Protein AF-A0A7X8DTJ3-F1 (afdb_monomer_lite)

Foldseek 3Di:
DKKWWWFFDADPPVPGAQQFRQAIWIWDDPVLAATDTFQLVTHQGFDAFDADPPPRDTFGKGWPQWEWEADPVRWIKTKTQIDGSRRHHDQVQFQWIWMWTGRQSRDIDTLGIAHQVDRAGWPYWYWYQDPVVQWIWIWTAGPVGWIWIWIANDSSDSVRTDHTDTDDDDDADDHDYPSHRIDTRHMDDDDPVSSLQRCLVGDDWDFDDKDFDPDDDDLDPVSVQVGWIWTATSSRDIDTFTWAKDCVQDDSVDDDDDDIDTDTDDDDADPPNDP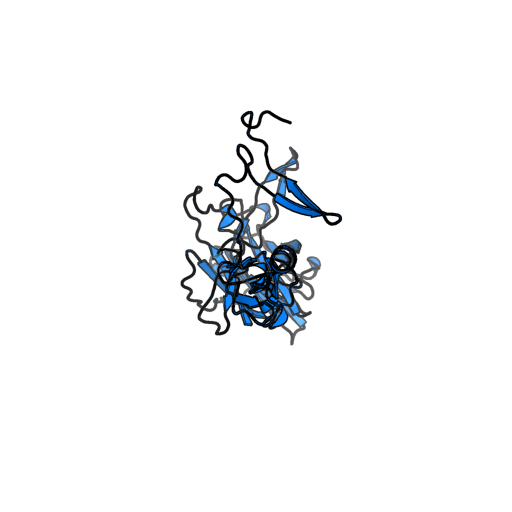QFADWDWDDDPNDIDTDTQRCVPPNPDD

pLDDT: mean 94.34, std 5.56, range [52.09, 98.81]

Structure (mmCIF, N/CA/C/O backbone):
data_AF-A0A7X8DTJ3-F1
#
_entry.id   AF-A0A7X8DTJ3-F1
#
loop_
_atom_site.group_PDB
_atom_site.id
_atom_site.type_symbol
_atom_site.label_atom_id
_atom_site.label_alt_id
_atom_site.label_comp_id
_atom_site.label_asym_id
_atom_site.label_entity_id
_atom_site.label_seq_id
_atom_site.pdbx_PDB_ins_code
_atom_site.Cartn_x
_atom_site.Cartn_y
_atom_site.Cartn_z
_atom_site.occupancy
_atom_site.B_iso_or_equiv
_atom_site.auth_seq_id
_atom_site.auth_comp_id
_atom_site.auth_asym_id
_atom_site.auth_atom_id
_atom_site.pdbx_PDB_model_num
ATOM 1 N N . MET A 1 1 ? 1.390 -15.140 5.204 1.00 95.25 1 MET A N 1
ATOM 2 C CA . MET A 1 1 ? 0.262 -14.288 4.748 1.00 95.25 1 MET A CA 1
ATOM 3 C C . MET A 1 1 ? 0.649 -13.726 3.394 1.00 95.25 1 MET A C 1
ATOM 5 O O . MET A 1 1 ? 1.836 -13.524 3.173 1.00 95.25 1 MET A O 1
ATOM 9 N N . TYR A 1 2 ? -0.302 -13.495 2.497 1.00 98.00 2 TYR A N 1
ATOM 10 C CA . TYR A 1 2 ? -0.032 -12.963 1.164 1.00 98.00 2 TYR A CA 1
ATOM 11 C C . TYR A 1 2 ? -0.464 -11.506 1.065 1.00 98.00 2 TYR A C 1
ATOM 13 O O . TYR A 1 2 ? -1.510 -11.139 1.600 1.00 98.00 2 TYR A O 1
ATOM 21 N N . VAL A 1 3 ? 0.333 -10.697 0.374 1.00 98.50 3 VAL A N 1
ATOM 22 C CA . VAL A 1 3 ? 0.044 -9.289 0.097 1.00 98.50 3 VAL A CA 1
ATOM 23 C C . VAL A 1 3 ? -0.005 -9.094 -1.411 1.00 98.50 3 VAL A C 1
ATOM 25 O O . VAL A 1 3 ? 0.956 -9.417 -2.106 1.00 98.50 3 VAL A O 1
ATOM 28 N N . LEU A 1 4 ? -1.131 -8.585 -1.901 1.00 98.75 4 LEU A N 1
ATOM 29 C CA . LEU A 1 4 ? -1.339 -8.174 -3.283 1.00 98.75 4 LEU A CA 1
ATOM 30 C C . LEU A 1 4 ? -0.985 -6.695 -3.437 1.00 98.75 4 LEU A C 1
ATOM 32 O O . LEU A 1 4 ? -1.527 -5.856 -2.721 1.00 98.75 4 LEU A O 1
ATOM 36 N N . CYS A 1 5 ? -0.119 -6.408 -4.404 1.00 98.50 5 CYS A N 1
ATOM 37 C CA . CYS A 1 5 ? 0.201 -5.079 -4.909 1.00 98.50 5 CYS A CA 1
ATOM 38 C C . CYS A 1 5 ? -0.618 -4.801 -6.178 1.00 98.50 5 CYS A C 1
ATOM 40 O O . CYS A 1 5 ? -0.668 -5.639 -7.086 1.00 98.50 5 CYS A O 1
ATOM 42 N N . TYR A 1 6 ? -1.278 -3.647 -6.237 1.00 98.75 6 TYR A N 1
ATOM 43 C CA . TYR A 1 6 ? -2.101 -3.236 -7.377 1.00 98.75 6 TYR A CA 1
ATOM 44 C C . TYR A 1 6 ? -2.175 -1.712 -7.487 1.00 98.75 6 TYR A C 1
ATOM 46 O O . TYR A 1 6 ? -1.870 -1.005 -6.532 1.00 98.75 6 TYR A O 1
ATOM 54 N N . THR A 1 7 ? -2.579 -1.215 -8.652 1.00 98.50 7 THR A N 1
ATOM 55 C CA . THR A 1 7 ? -3.121 0.146 -8.823 1.00 98.50 7 THR A CA 1
ATOM 56 C C . THR A 1 7 ? -4.627 0.044 -9.032 1.00 98.50 7 THR A C 1
ATOM 58 O O . THR A 1 7 ? -5.171 -1.060 -9.117 1.00 98.50 7 THR A O 1
ATOM 61 N N . ARG A 1 8 ? -5.332 1.168 -9.173 1.00 97.62 8 ARG A N 1
ATOM 62 C CA . ARG A 1 8 ? -6.751 1.155 -9.550 1.00 97.62 8 ARG A CA 1
ATOM 63 C C . ARG A 1 8 ? -6.986 1.754 -10.930 1.00 97.62 8 ARG A C 1
ATOM 65 O O . ARG A 1 8 ? -6.181 2.532 -11.433 1.00 97.62 8 ARG A O 1
ATOM 72 N N . GLN A 1 9 ? -8.104 1.372 -11.538 1.00 96.69 9 GLN A N 1
ATOM 73 C CA . GLN A 1 9 ? -8.672 2.100 -12.661 1.00 96.69 9 GLN A CA 1
ATOM 74 C C . GLN A 1 9 ? -9.207 3.442 -12.144 1.00 96.69 9 GLN A C 1
ATOM 76 O O . GLN A 1 9 ? -9.968 3.442 -11.169 1.00 96.69 9 GLN A O 1
ATOM 81 N N . PRO A 1 10 ? -8.810 4.568 -12.755 1.00 95.12 10 PRO A N 1
ATOM 82 C CA . PRO A 1 10 ? -9.352 5.870 -12.407 1.00 95.12 10 PRO A CA 1
ATOM 83 C C . PRO A 1 10 ? -10.847 5.927 -12.728 1.00 95.12 10 PRO A C 1
ATOM 85 O O . PRO A 1 10 ? -11.328 5.316 -13.685 1.00 95.12 10 PRO A O 1
ATOM 88 N N . LEU A 1 11 ? -11.577 6.660 -11.898 1.00 92.81 11 LEU A N 1
ATOM 89 C CA . LEU A 1 11 ? -12.985 6.983 -12.086 1.00 92.81 11 LEU A CA 1
ATOM 90 C C . LEU A 1 11 ? -13.119 8.481 -12.381 1.00 92.81 11 LEU A C 1
ATOM 92 O O . LEU A 1 11 ? -12.133 9.175 -12.629 1.00 92.81 11 LEU A O 1
ATOM 96 N N . ASP A 1 12 ? -14.355 8.976 -12.364 1.00 90.00 12 ASP A N 1
ATOM 97 C CA . ASP A 1 12 ? -14.622 10.411 -12.391 1.00 90.00 12 ASP A CA 1
ATOM 98 C C . ASP A 1 12 ? -13.812 11.144 -11.306 1.00 90.00 12 ASP A C 1
ATOM 100 O O . ASP A 1 12 ? -13.604 10.612 -10.207 1.00 90.00 12 ASP A O 1
ATOM 104 N N . GLU A 1 13 ? -13.366 12.364 -11.614 1.00 83.12 13 GLU A N 1
ATOM 105 C CA . GLU A 1 13 ? -12.519 13.182 -10.737 1.00 83.12 13 GLU A CA 1
ATOM 106 C C . GLU A 1 13 ? -13.147 13.439 -9.359 1.00 83.12 13 GLU A C 1
ATOM 108 O O . GLU A 1 13 ? -12.433 13.607 -8.373 1.00 83.12 13 GLU A O 1
ATOM 113 N N . GLN A 1 14 ? -14.481 13.408 -9.263 1.00 85.19 14 GLN A N 1
ATOM 114 C CA . GLN A 1 14 ? -15.210 13.593 -8.006 1.00 85.19 14 GLN A CA 1
ATOM 115 C C . GLN A 1 14 ? -15.297 12.314 -7.161 1.00 85.19 14 GLN A C 1
ATOM 117 O O . GLN A 1 14 ? -15.747 12.365 -6.016 1.00 85.19 14 GLN A O 1
ATOM 122 N N . ILE A 1 15 ? -14.907 11.163 -7.718 1.00 86.38 15 ILE A N 1
ATOM 123 C CA . ILE A 1 15 ? -15.012 9.849 -7.075 1.00 86.38 15 ILE A CA 1
ATOM 124 C C . ILE A 1 15 ? -13.624 9.315 -6.722 1.00 86.38 15 ILE A C 1
ATOM 126 O O . ILE A 1 15 ? -13.348 9.041 -5.554 1.00 86.38 15 ILE A O 1
ATOM 130 N N . TYR A 1 16 ? -12.771 9.104 -7.728 1.00 88.56 16 TYR A N 1
ATOM 131 C CA . TYR A 1 16 ? -11.441 8.526 -7.539 1.00 88.56 16 TYR A CA 1
ATOM 132 C C . TYR A 1 16 ? -10.545 8.842 -8.741 1.00 88.56 16 TYR A C 1
ATOM 134 O O . TYR A 1 16 ? -10.446 8.052 -9.681 1.00 88.56 16 TYR A O 1
ATOM 142 N N . ASP A 1 17 ? -9.941 10.028 -8.720 1.00 93.69 17 ASP A N 1
ATOM 143 C CA . ASP A 1 17 ? -9.168 10.569 -9.837 1.00 93.69 17 ASP A CA 1
ATOM 144 C C . ASP A 1 17 ? -7.884 9.771 -10.153 1.00 93.69 17 ASP A C 1
ATOM 146 O O . ASP A 1 17 ? -7.483 8.837 -9.451 1.00 93.69 17 ASP A O 1
ATOM 150 N N . TYR A 1 18 ? -7.205 10.172 -11.229 1.00 94.69 18 TYR A N 1
ATOM 151 C CA . TYR A 1 18 ? -5.945 9.575 -11.672 1.00 94.69 18 TYR A CA 1
ATOM 152 C C . TYR A 1 18 ? -4.843 9.615 -10.610 1.00 94.69 18 TYR A C 1
ATOM 154 O O . TYR A 1 18 ? -4.122 8.633 -10.447 1.00 94.69 18 TYR A O 1
ATOM 162 N N . LYS A 1 19 ? -4.728 10.709 -9.852 1.00 93.44 19 LYS A N 1
ATOM 163 C CA . LYS A 1 19 ? -3.668 10.882 -8.847 1.00 93.44 19 LYS A CA 1
ATOM 164 C C . LYS A 1 19 ? -3.823 9.889 -7.700 1.00 93.44 19 LYS A C 1
ATOM 166 O O . LYS A 1 19 ? -2.827 9.409 -7.161 1.00 93.44 19 LYS A O 1
ATOM 171 N N . LEU A 1 20 ? -5.064 9.556 -7.350 1.00 94.88 20 LEU A N 1
ATOM 172 C CA . LEU A 1 20 ? -5.381 8.531 -6.363 1.00 94.88 20 LEU A CA 1
ATOM 173 C C . LEU A 1 20 ? -5.278 7.116 -6.946 1.00 94.88 20 LEU A C 1
ATOM 175 O O . LEU A 1 20 ? -4.754 6.215 -6.289 1.00 94.88 20 LEU A O 1
ATOM 179 N N . ALA A 1 21 ? -5.751 6.905 -8.174 1.00 97.25 21 ALA A N 1
ATOM 180 C CA . ALA A 1 21 ? -5.759 5.601 -8.834 1.00 97.25 21 ALA A CA 1
ATOM 181 C C . ALA A 1 21 ? -4.357 5.094 -9.202 1.00 97.25 21 ALA A C 1
ATOM 183 O O . ALA A 1 21 ? -4.048 3.918 -8.989 1.00 97.25 21 ALA A O 1
ATOM 184 N N . TYR A 1 22 ? -3.495 5.986 -9.688 1.00 98.25 22 TYR A N 1
ATOM 185 C CA . TYR A 1 22 ? -2.099 5.727 -10.049 1.00 98.25 22 TYR A CA 1
ATOM 186 C C . TYR A 1 22 ? -1.170 5.954 -8.856 1.00 98.25 22 TYR A C 1
ATOM 188 O O . TYR A 1 22 ? -0.235 6.758 -8.862 1.00 98.25 22 TYR A O 1
ATOM 196 N N . SER A 1 23 ? -1.480 5.198 -7.812 1.00 98.44 23 SER A N 1
ATOM 197 C CA . SER A 1 23 ? -0.709 5.000 -6.595 1.00 98.44 23 SER A CA 1
ATOM 198 C C . SER A 1 23 ? -0.698 3.503 -6.288 1.00 98.44 23 SER A C 1
ATOM 200 O O . SER A 1 23 ? -1.474 2.744 -6.871 1.00 98.44 23 SER A O 1
ATOM 202 N N . MET A 1 24 ? 0.195 3.040 -5.418 1.00 98.75 24 MET A N 1
ATOM 203 C CA . MET A 1 24 ? 0.193 1.631 -5.034 1.00 98.75 24 MET A CA 1
ATOM 204 C C . MET A 1 24 ? -0.830 1.404 -3.925 1.00 98.75 24 MET A C 1
ATOM 206 O O . MET A 1 24 ? -0.792 2.054 -2.877 1.00 98.75 24 MET A O 1
ATOM 210 N N . HIS A 1 25 ? -1.692 0.419 -4.134 1.00 98.81 25 HIS A N 1
ATOM 211 C CA . HIS A 1 25 ? -2.655 -0.113 -3.182 1.00 98.81 25 HIS A CA 1
ATOM 212 C C . HIS A 1 25 ? -2.195 -1.484 -2.696 1.00 98.81 25 HIS A C 1
ATOM 214 O O . HIS A 1 25 ? -1.477 -2.208 -3.391 1.00 98.81 25 HIS A O 1
ATOM 220 N N . LEU A 1 26 ? -2.645 -1.855 -1.497 1.00 98.69 26 LEU A N 1
ATOM 221 C CA . LEU A 1 26 ? -2.384 -3.168 -0.919 1.00 98.69 26 LEU A CA 1
ATOM 222 C C . LEU A 1 26 ? -3.679 -3.883 -0.554 1.00 98.69 26 LEU A C 1
ATOM 224 O O . LEU A 1 26 ? -4.684 -3.274 -0.184 1.00 98.69 26 LEU A O 1
ATOM 228 N N . ALA A 1 27 ? -3.649 -5.201 -0.668 1.00 98.62 27 ALA A N 1
ATOM 229 C CA . ALA A 1 27 ? -4.675 -6.100 -0.164 1.00 98.62 27 ALA A CA 1
ATOM 230 C C . ALA A 1 27 ? -3.993 -7.306 0.473 1.00 98.62 27 ALA A C 1
ATOM 232 O O . ALA A 1 27 ? -2.869 -7.648 0.104 1.00 98.62 27 ALA A O 1
ATOM 233 N N . TYR A 1 28 ? -4.650 -7.953 1.426 1.00 97.88 28 TYR A N 1
ATOM 234 C CA . TYR A 1 28 ? -4.096 -9.126 2.093 1.00 97.88 28 TYR A CA 1
ATOM 235 C C . TYR A 1 28 ? -4.955 -10.362 1.844 1.00 97.88 28 TYR A C 1
ATOM 237 O O . TYR A 1 28 ? -6.147 -10.264 1.565 1.00 97.88 28 TYR A O 1
ATOM 245 N N . SER A 1 29 ? -4.331 -11.532 1.934 1.00 97.44 29 SER A N 1
ATOM 246 C CA . SER A 1 29 ? -5.001 -12.821 1.818 1.00 97.44 29 SER A CA 1
ATOM 247 C C . SER A 1 29 ? -4.322 -13.875 2.689 1.00 97.44 29 SER A C 1
ATOM 249 O O . SER A 1 29 ? -3.094 -13.911 2.824 1.00 97.44 29 SER A O 1
ATOM 251 N N . ASN A 1 30 ? -5.125 -14.769 3.264 1.00 96.19 30 ASN A N 1
ATOM 252 C CA . ASN A 1 30 ? -4.628 -15.939 3.989 1.00 96.19 30 ASN A CA 1
ATOM 253 C C . ASN A 1 30 ? -4.464 -17.174 3.089 1.00 96.19 30 ASN A C 1
ATOM 255 O O . ASN A 1 30 ? -3.762 -18.104 3.475 1.00 96.19 30 ASN A O 1
ATOM 259 N N . ASP A 1 31 ? -5.073 -17.181 1.901 1.00 94.31 31 ASP A N 1
ATOM 260 C CA . ASP A 1 31 ? -5.140 -18.343 1.004 1.00 94.31 31 ASP A CA 1
ATOM 261 C C . ASP A 1 31 ? -4.656 -18.058 -0.429 1.00 94.31 31 ASP A C 1
ATOM 263 O O . ASP A 1 31 ? -4.677 -18.961 -1.265 1.00 94.31 31 ASP A O 1
ATOM 267 N N . LYS A 1 32 ? -4.203 -16.825 -0.703 1.00 93.44 32 LYS A N 1
ATOM 268 C CA . LYS A 1 32 ? -3.736 -16.327 -2.009 1.00 93.44 32 LYS A CA 1
ATOM 269 C C . LYS A 1 32 ? -4.835 -16.201 -3.077 1.00 93.44 32 LYS A C 1
ATOM 271 O O . LYS A 1 32 ? -4.523 -15.861 -4.213 1.00 93.44 32 LYS A O 1
ATOM 276 N N . ASN A 1 33 ? -6.096 -16.447 -2.729 1.00 91.00 33 ASN A N 1
ATOM 277 C CA . ASN A 1 33 ? -7.222 -16.405 -3.663 1.00 91.00 33 ASN A CA 1
ATOM 278 C C . ASN A 1 33 ? -8.226 -15.315 -3.279 1.00 91.00 33 ASN A C 1
ATOM 280 O O . ASN A 1 33 ? -8.661 -14.551 -4.133 1.00 91.00 33 ASN A O 1
ATOM 284 N N . ASN A 1 34 ? -8.562 -15.216 -1.993 1.00 96.00 34 ASN A N 1
ATOM 285 C CA . ASN A 1 34 ? -9.511 -14.240 -1.475 1.00 96.00 34 ASN A CA 1
ATOM 286 C C . ASN A 1 34 ? -8.742 -13.057 -0.888 1.00 96.00 34 ASN A C 1
ATOM 288 O O . ASN A 1 34 ? -8.076 -13.202 0.142 1.00 96.00 34 ASN A O 1
ATOM 292 N N . PHE A 1 35 ? -8.801 -11.912 -1.569 1.00 97.94 35 PHE A N 1
ATOM 293 C CA . PHE A 1 35 ? -8.099 -10.695 -1.170 1.00 97.94 35 PHE A CA 1
ATOM 294 C C . PHE A 1 35 ? -9.050 -9.674 -0.555 1.00 97.94 35 PHE A C 1
ATOM 296 O O . PHE A 1 35 ? -10.071 -9.325 -1.142 1.00 97.94 35 PHE A O 1
ATOM 303 N N . GLU A 1 36 ? -8.663 -9.146 0.602 1.00 97.56 36 GLU A N 1
ATOM 304 C CA . GLU A 1 36 ? -9.350 -8.042 1.265 1.00 97.56 36 GLU A CA 1
ATOM 305 C C . GLU A 1 36 ? -8.532 -6.751 1.107 1.00 97.56 36 GLU A C 1
ATOM 307 O O . GLU A 1 36 ? -7.336 -6.743 1.436 1.00 97.56 36 GLU A O 1
ATOM 312 N N . PRO A 1 37 ? -9.132 -5.655 0.603 1.00 98.12 37 PRO A N 1
ATOM 313 C CA . PRO A 1 37 ? -8.410 -4.413 0.378 1.00 98.12 37 PRO A CA 1
ATOM 314 C C . PRO A 1 37 ? -8.031 -3.763 1.709 1.00 98.12 37 PRO A C 1
ATOM 316 O O . PRO A 1 37 ? -8.841 -3.652 2.631 1.00 98.12 37 PRO A O 1
ATOM 319 N N . LEU A 1 38 ? -6.793 -3.289 1.791 1.00 98.06 38 LEU A N 1
ATOM 320 C CA . LEU A 1 38 ? -6.319 -2.472 2.898 1.00 98.06 38 LEU A CA 1
ATOM 321 C C . LEU A 1 38 ? -6.579 -0.989 2.602 1.00 98.06 38 LEU A C 1
ATOM 323 O O . LEU A 1 38 ? -6.838 -0.589 1.467 1.00 98.06 38 LEU A O 1
ATOM 327 N N . ASN A 1 39 ? -6.525 -0.173 3.651 1.00 97.12 39 ASN A N 1
ATOM 328 C CA . ASN A 1 39 ? -6.646 1.281 3.611 1.00 97.12 39 ASN A CA 1
ATOM 329 C C . ASN A 1 39 ? -7.904 1.771 2.877 1.00 97.12 39 ASN A C 1
ATOM 331 O O . ASN A 1 39 ? -7.839 2.682 2.061 1.00 97.12 39 ASN A O 1
ATOM 335 N N . HIS A 1 40 ? -9.053 1.129 3.115 1.00 95.69 40 HIS A N 1
ATOM 336 C CA . HIS A 1 40 ? -10.315 1.473 2.445 1.00 95.69 40 HIS A CA 1
ATOM 337 C C . HIS A 1 40 ? -10.225 1.456 0.907 1.00 95.69 40 HIS A C 1
ATOM 339 O O . HIS A 1 40 ? -10.835 2.295 0.247 1.00 95.69 40 HIS A O 1
ATOM 345 N N . ASN A 1 41 ? -9.439 0.534 0.334 1.00 97.12 41 ASN A N 1
ATOM 346 C CA . ASN A 1 41 ? -9.171 0.482 -1.109 1.00 97.12 41 ASN A CA 1
ATOM 347 C C . ASN A 1 41 ? -8.574 1.803 -1.652 1.00 97.12 41 ASN A C 1
ATOM 349 O O . ASN A 1 41 ? -8.838 2.215 -2.786 1.00 97.12 41 ASN A O 1
ATOM 353 N N . SER A 1 42 ? -7.788 2.489 -0.813 1.00 96.19 42 SER A N 1
ATOM 354 C CA . SER A 1 42 ? -7.079 3.726 -1.142 1.00 96.19 42 SER A CA 1
ATOM 355 C C . SER A 1 42 ? -5.565 3.537 -1.149 1.00 96.19 42 SER A C 1
ATOM 357 O O . SER A 1 42 ? -5.034 2.672 -0.448 1.00 96.19 42 SER A O 1
ATOM 359 N N . GLY A 1 43 ? -4.874 4.353 -1.949 1.00 97.19 43 GLY A N 1
ATOM 360 C CA . GLY A 1 43 ? -3.425 4.285 -2.122 1.00 97.19 43 GLY A CA 1
ATOM 361 C C . GLY A 1 43 ? -2.671 4.368 -0.798 1.00 97.19 43 GLY A C 1
ATOM 362 O O . GLY A 1 43 ? -3.057 5.117 0.101 1.00 97.19 43 GLY A O 1
ATOM 363 N N . VAL A 1 44 ? -1.602 3.587 -0.671 1.00 97.94 44 VAL A N 1
ATOM 364 C CA . VAL A 1 44 ? -0.702 3.581 0.496 1.00 97.94 44 VAL A CA 1
ATOM 365 C C . VAL A 1 44 ? 0.694 4.111 0.171 1.00 97.94 44 VAL A C 1
ATOM 367 O O . VAL A 1 44 ? 1.452 4.423 1.086 1.00 97.94 44 VAL A O 1
ATOM 370 N N . LEU A 1 45 ? 1.040 4.221 -1.113 1.00 98.56 45 LEU A N 1
ATOM 371 C CA . LEU A 1 45 ? 2.325 4.732 -1.578 1.00 98.56 45 LEU A CA 1
ATOM 372 C C . LEU A 1 45 ? 2.130 5.532 -2.868 1.00 98.56 45 LEU A C 1
ATOM 374 O O . LEU A 1 45 ? 1.526 5.051 -3.826 1.00 98.56 45 LEU A O 1
ATOM 378 N N . PHE A 1 46 ? 2.685 6.741 -2.879 1.00 98.38 46 PHE A N 1
ATOM 379 C CA . PHE A 1 46 ? 2.573 7.723 -3.953 1.00 98.38 46 PHE A CA 1
ATOM 380 C C . PHE A 1 46 ? 3.971 8.191 -4.359 1.00 98.38 46 PHE A C 1
ATOM 382 O O . PHE A 1 46 ? 4.859 8.273 -3.508 1.00 98.38 46 PHE A O 1
ATOM 389 N N . ALA A 1 47 ? 4.153 8.529 -5.636 1.00 98.19 47 ALA A N 1
ATOM 390 C CA . ALA A 1 47 ? 5.361 9.209 -6.090 1.00 98.19 47 ALA A CA 1
ATOM 391 C C . ALA A 1 47 ? 5.396 10.642 -5.535 1.00 98.19 47 ALA A C 1
ATOM 393 O O . ALA A 1 47 ? 4.368 11.324 -5.474 1.00 98.19 47 ALA A O 1
ATOM 394 N N . LYS A 1 48 ? 6.576 11.117 -5.136 1.00 97.62 48 LYS A N 1
ATOM 395 C CA . LYS A 1 48 ? 6.773 12.507 -4.725 1.00 97.62 48 LYS A CA 1
ATOM 396 C C . LYS A 1 48 ? 6.542 13.451 -5.904 1.00 97.62 48 LYS A C 1
ATOM 398 O O . LYS A 1 48 ? 6.927 13.177 -7.041 1.00 97.62 48 LYS A O 1
ATOM 403 N N . ALA A 1 49 ? 5.951 14.606 -5.606 1.00 96.38 49 ALA A N 1
ATOM 404 C CA . ALA A 1 49 ? 5.928 15.722 -6.539 1.00 96.38 49 ALA A CA 1
ATOM 405 C C . ALA A 1 49 ? 7.356 16.227 -6.799 1.00 96.38 49 ALA A C 1
ATOM 407 O O . ALA A 1 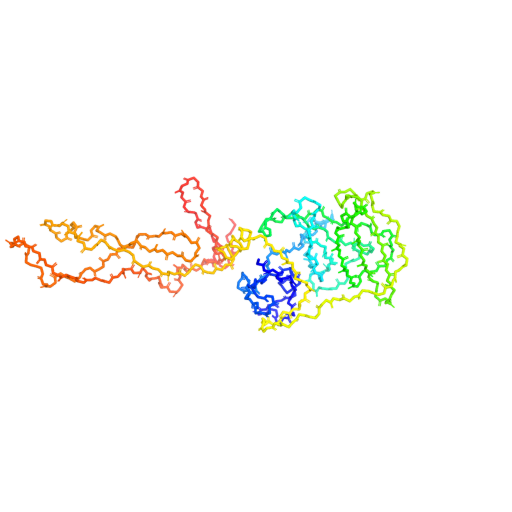49 ? 8.217 16.172 -5.918 1.00 96.38 49 ALA A O 1
ATOM 408 N N . VAL A 1 50 ? 7.584 16.750 -7.998 1.00 95.19 50 VAL A N 1
ATOM 409 C CA . VAL A 1 50 ? 8.864 17.342 -8.395 1.00 95.19 50 VAL A CA 1
ATOM 410 C C . VAL A 1 50 ? 8.733 18.858 -8.362 1.00 95.19 50 VAL A C 1
ATOM 412 O O . VAL A 1 50 ? 7.755 19.412 -8.857 1.00 95.19 50 VAL A O 1
ATOM 415 N N . GLU A 1 51 ? 9.711 19.535 -7.774 1.00 94.38 51 GLU A N 1
ATOM 416 C CA . GLU A 1 51 ? 9.761 20.995 -7.763 1.00 94.38 51 GLU A CA 1
ATOM 417 C C . GLU A 1 51 ? 10.182 21.532 -9.136 1.00 94.38 51 GLU A C 1
ATOM 419 O O . GLU A 1 51 ? 11.204 21.132 -9.702 1.00 94.38 51 GLU A O 1
ATOM 424 N N . ASN A 1 52 ? 9.398 22.464 -9.666 1.00 89.62 52 ASN A N 1
ATOM 425 C CA . ASN A 1 52 ? 9.770 23.265 -10.813 1.00 89.62 52 ASN A CA 1
ATOM 426 C C . ASN A 1 52 ? 10.877 24.240 -10.395 1.00 89.62 52 ASN A C 1
ATOM 428 O O . ASN A 1 52 ? 10.677 25.114 -9.555 1.00 89.62 52 ASN A O 1
ATOM 432 N N . LYS A 1 53 ? 12.059 24.108 -11.003 1.00 88.56 53 LYS A N 1
ATOM 433 C CA . LYS A 1 53 ? 13.236 24.918 -10.654 1.00 88.56 53 LYS A CA 1
ATOM 434 C C . LYS A 1 53 ? 13.081 26.402 -10.992 1.00 88.56 53 LYS A C 1
ATOM 436 O O . LYS A 1 53 ? 13.840 27.208 -10.461 1.00 88.56 53 LYS A O 1
ATOM 441 N N . GLU A 1 54 ? 12.165 26.758 -11.892 1.00 90.00 54 GLU A N 1
ATOM 442 C CA . GLU A 1 54 ? 11.985 28.144 -12.333 1.00 90.00 54 GLU A CA 1
ATOM 443 C C . GLU A 1 54 ? 11.167 28.977 -11.341 1.00 90.00 54 GLU A C 1
ATOM 445 O O . GLU A 1 54 ? 11.499 30.139 -11.103 1.00 90.00 54 GLU A O 1
ATOM 450 N N . ASP A 1 55 ? 10.121 28.394 -10.749 1.00 92.25 55 ASP A N 1
ATOM 451 C CA . ASP A 1 55 ? 9.153 29.113 -9.910 1.00 92.25 55 ASP A CA 1
ATOM 452 C C . ASP A 1 55 ? 8.900 28.475 -8.530 1.00 92.25 55 ASP A C 1
ATOM 454 O O . ASP A 1 55 ? 8.167 29.044 -7.720 1.00 92.25 55 ASP A O 1
ATOM 458 N N . GLY A 1 56 ? 9.515 27.325 -8.236 1.00 90.88 56 GLY A N 1
ATOM 459 C CA . GLY A 1 56 ? 9.359 26.592 -6.977 1.00 90.88 56 GLY A CA 1
ATOM 460 C C . GLY A 1 56 ? 8.011 25.881 -6.822 1.00 90.88 56 GLY A C 1
ATOM 461 O O . GLY A 1 56 ? 7.703 25.364 -5.747 1.00 90.88 56 GLY A O 1
ATOM 462 N N . THR A 1 57 ? 7.169 25.862 -7.859 1.00 92.75 57 THR A N 1
ATOM 463 C CA . THR A 1 57 ? 5.882 25.157 -7.807 1.00 92.75 57 THR A CA 1
ATOM 464 C C . THR A 1 57 ? 6.085 23.644 -7.822 1.00 92.75 57 THR A C 1
ATOM 466 O O . THR A 1 57 ? 7.036 23.129 -8.403 1.00 92.75 57 THR A O 1
ATOM 469 N N . LEU A 1 58 ? 5.189 22.897 -7.176 1.00 94.25 58 LEU A N 1
ATOM 470 C CA . LEU A 1 58 ? 5.257 21.436 -7.158 1.00 94.25 58 LEU A CA 1
ATOM 471 C C . LEU A 1 58 ? 4.422 20.848 -8.298 1.00 94.25 58 LEU A C 1
ATOM 473 O O . LEU A 1 58 ? 3.203 21.018 -8.342 1.00 94.25 58 LEU A O 1
ATOM 477 N N . LYS A 1 59 ? 5.075 20.099 -9.186 1.00 93.88 59 LYS A N 1
ATOM 478 C CA . LYS A 1 59 ? 4.431 19.295 -10.225 1.00 93.88 59 LYS A CA 1
ATOM 479 C C . LYS A 1 59 ? 4.127 17.910 -9.668 1.00 93.88 59 LYS A C 1
ATOM 481 O O . LYS A 1 59 ? 5.038 17.140 -9.358 1.00 93.88 59 LYS A O 1
ATOM 486 N N . ALA A 1 60 ? 2.843 17.599 -9.525 1.00 95.31 60 ALA A N 1
ATOM 487 C CA . ALA A 1 60 ? 2.411 16.281 -9.077 1.00 95.31 60 ALA A CA 1
ATOM 488 C C . ALA A 1 60 ? 2.859 15.196 -10.068 1.00 95.31 60 ALA A C 1
ATOM 490 O O . ALA A 1 60 ? 2.795 15.385 -11.283 1.00 95.31 60 ALA A O 1
ATOM 491 N N . LYS A 1 61 ? 3.292 14.060 -9.525 1.00 97.75 61 LYS A N 1
ATOM 492 C CA . LYS A 1 61 ? 3.636 12.848 -10.267 1.00 97.75 61 LYS A CA 1
ATOM 493 C C . LYS A 1 61 ? 2.783 11.696 -9.754 1.00 97.75 61 LYS A C 1
ATOM 495 O O . LYS A 1 61 ? 2.303 11.732 -8.621 1.00 97.75 61 LYS A O 1
ATOM 500 N N . SER A 1 62 ? 2.642 10.676 -10.583 1.00 98.12 62 SER A N 1
ATOM 501 C CA . SER A 1 62 ? 1.941 9.438 -10.254 1.00 98.12 62 SER A CA 1
ATOM 502 C C . SER A 1 62 ? 2.831 8.234 -10.551 1.00 98.12 62 SER A C 1
ATOM 504 O O . SER A 1 62 ? 3.959 8.380 -11.033 1.00 98.12 62 SER A O 1
ATOM 506 N N . LEU A 1 63 ? 2.355 7.038 -10.207 1.00 98.25 63 LEU A N 1
ATOM 507 C CA . LEU A 1 63 ? 3.056 5.795 -10.499 1.00 98.25 63 LEU A CA 1
ATOM 508 C C . LEU A 1 63 ? 2.130 4.750 -11.122 1.00 98.25 63 LEU A C 1
ATOM 510 O O . LEU A 1 63 ? 0.956 4.632 -10.775 1.00 98.25 63 LEU A O 1
ATOM 514 N N . ARG A 1 64 ? 2.679 3.961 -12.042 1.00 98.12 64 ARG A N 1
ATOM 515 C CA . ARG A 1 64 ? 2.008 2.831 -12.685 1.00 98.12 64 ARG A CA 1
ATOM 516 C C . ARG A 1 64 ? 2.849 1.570 -12.562 1.00 98.12 64 ARG A C 1
ATOM 518 O O . ARG A 1 64 ? 4.059 1.618 -12.358 1.00 98.12 64 ARG A O 1
ATOM 525 N N . ASN A 1 65 ? 2.169 0.436 -12.681 1.00 98.31 65 ASN A N 1
ATOM 526 C CA . ASN A 1 65 ? 2.745 -0.906 -12.639 1.00 98.31 65 ASN A CA 1
ATOM 527 C C . ASN A 1 65 ? 3.713 -1.140 -11.453 1.00 98.31 65 ASN A C 1
ATOM 529 O O . ASN A 1 65 ? 4.803 -1.671 -11.670 1.00 98.31 65 ASN A O 1
ATOM 533 N N . PRO A 1 66 ? 3.345 -0.772 -10.204 1.00 98.69 66 PRO A N 1
ATOM 534 C CA . PRO A 1 66 ? 4.196 -1.013 -9.047 1.00 98.69 66 PRO A CA 1
ATOM 535 C C . PRO A 1 66 ? 4.405 -2.515 -8.867 1.00 98.69 66 PRO A C 1
ATOM 537 O O . PRO A 1 66 ? 3.442 -3.265 -8.719 1.00 98.69 66 PRO A O 1
ATOM 540 N N . TYR A 1 67 ? 5.657 -2.951 -8.871 1.00 98.81 67 TYR A N 1
ATOM 541 C CA . TYR A 1 67 ? 6.054 -4.334 -8.683 1.00 98.81 67 TYR A CA 1
ATOM 542 C C . TYR A 1 67 ? 6.778 -4.483 -7.350 1.00 98.81 67 TYR A C 1
ATOM 544 O O . TYR A 1 67 ? 7.861 -3.931 -7.149 1.00 98.81 67 TYR A O 1
ATOM 552 N N . LEU A 1 68 ? 6.158 -5.228 -6.439 1.00 98.62 68 LEU A N 1
ATOM 553 C CA . LEU A 1 68 ? 6.632 -5.428 -5.074 1.00 98.62 68 LEU A CA 1
ATOM 554 C C . LEU A 1 68 ? 7.528 -6.674 -4.983 1.00 98.62 68 LEU A C 1
ATOM 556 O O . LEU A 1 68 ? 7.146 -7.743 -5.450 1.00 98.62 68 LEU A O 1
ATOM 560 N N . PHE A 1 69 ? 8.698 -6.580 -4.360 1.00 98.25 69 PHE A N 1
ATOM 561 C CA . PHE A 1 69 ? 9.641 -7.696 -4.236 1.00 98.25 69 PHE A CA 1
ATOM 562 C C . PHE A 1 69 ? 10.418 -7.642 -2.916 1.00 98.25 69 PHE A C 1
ATOM 564 O O . PHE A 1 69 ? 10.373 -6.651 -2.188 1.00 98.25 69 PHE A O 1
ATOM 571 N N . HIS A 1 70 ? 11.113 -8.735 -2.597 1.00 97.56 70 HIS A N 1
ATOM 572 C CA . HIS A 1 70 ? 12.013 -8.802 -1.445 1.00 97.56 70 HIS A CA 1
ATOM 573 C C . HIS A 1 70 ? 13.407 -8.311 -1.834 1.00 97.56 70 HIS A C 1
ATOM 575 O O . HIS A 1 70 ? 13.964 -8.744 -2.845 1.00 97.56 70 HIS A O 1
ATOM 581 N N . LEU A 1 71 ? 13.970 -7.432 -1.013 1.00 96.88 71 LEU A N 1
ATOM 582 C CA . LEU A 1 71 ? 15.383 -7.073 -1.045 1.00 96.88 71 LEU A CA 1
ATOM 583 C C . LEU A 1 71 ? 16.227 -8.212 -0.451 1.00 96.88 71 LEU A C 1
ATOM 585 O O . LEU A 1 71 ? 15.710 -9.109 0.218 1.00 96.88 71 LEU A O 1
ATOM 589 N N . ALA A 1 72 ? 17.540 -8.175 -0.681 1.00 95.69 72 ALA A N 1
ATOM 590 C CA . ALA A 1 72 ? 18.479 -9.207 -0.231 1.00 95.69 72 ALA A CA 1
ATOM 591 C C . ALA A 1 72 ? 18.454 -9.453 1.295 1.00 95.69 72 ALA A C 1
ATOM 593 O O . ALA A 1 72 ? 18.776 -10.545 1.758 1.00 95.69 72 ALA A O 1
ATOM 594 N N . ASP A 1 73 ? 18.054 -8.452 2.083 1.00 94.81 73 ASP A N 1
ATOM 595 C CA . ASP A 1 73 ? 17.907 -8.527 3.540 1.00 94.81 73 ASP A CA 1
ATOM 596 C C . ASP A 1 73 ? 16.492 -8.936 4.008 1.00 94.81 73 ASP A C 1
ATOM 598 O O . ASP A 1 73 ? 16.230 -8.981 5.210 1.00 94.81 73 ASP A O 1
ATOM 602 N N . ASN A 1 74 ? 15.599 -9.297 3.078 1.00 93.81 74 ASN A N 1
ATOM 603 C CA . ASN A 1 74 ? 14.166 -9.567 3.272 1.00 93.81 74 ASN A CA 1
ATOM 604 C C . ASN A 1 74 ? 13.315 -8.353 3.679 1.00 93.81 74 ASN A C 1
ATOM 606 O O . ASN A 1 74 ? 12.161 -8.527 4.081 1.00 93.81 74 ASN A O 1
ATOM 610 N N . SER A 1 75 ? 13.847 -7.132 3.582 1.00 96.94 75 SER A N 1
ATOM 611 C CA . SER A 1 75 ? 12.998 -5.943 3.500 1.00 96.94 75 SER A CA 1
ATOM 612 C C . SER A 1 75 ? 12.345 -5.854 2.113 1.00 96.94 75 SER A C 1
ATOM 614 O O . SER A 1 75 ? 12.498 -6.747 1.276 1.00 96.94 75 SER A O 1
ATOM 616 N N . PHE A 1 76 ? 11.566 -4.810 1.858 1.00 98.56 76 PHE A N 1
ATOM 617 C CA . PHE A 1 76 ? 10.724 -4.712 0.672 1.00 98.56 76 PHE A CA 1
ATOM 618 C C . PHE A 1 76 ? 11.230 -3.639 -0.285 1.00 98.56 76 PHE A C 1
ATOM 620 O O . PHE A 1 76 ? 11.548 -2.525 0.129 1.00 98.56 76 PHE A O 1
ATOM 627 N N . GLY A 1 77 ? 11.241 -3.968 -1.572 1.00 98.50 77 GLY A N 1
ATOM 628 C CA . GLY A 1 77 ? 11.458 -3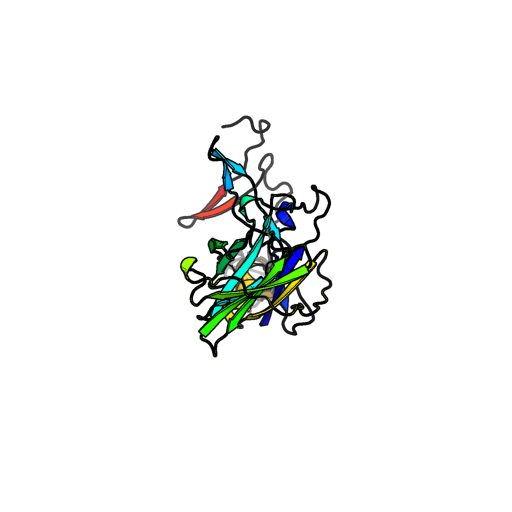.030 -2.665 1.00 98.50 77 GLY A CA 1
ATOM 629 C C . GLY A 1 77 ? 10.197 -2.890 -3.510 1.00 98.50 77 GLY A C 1
ATOM 630 O O . GLY A 1 77 ? 9.466 -3.861 -3.709 1.00 98.50 77 GLY A O 1
ATOM 631 N N . VAL A 1 78 ? 9.944 -1.690 -4.026 1.00 98.81 78 VAL A N 1
ATOM 632 C CA . VAL A 1 78 ? 8.923 -1.451 -5.053 1.00 98.81 78 VAL A CA 1
ATOM 633 C C . VAL A 1 78 ? 9.588 -0.739 -6.217 1.00 98.81 78 VAL A C 1
ATOM 635 O O . VAL A 1 78 ? 10.165 0.330 -6.028 1.00 98.81 78 VAL A O 1
ATOM 638 N N . LEU A 1 79 ? 9.491 -1.319 -7.411 1.00 98.75 79 LEU A N 1
ATOM 639 C CA . LEU A 1 79 ? 9.783 -0.607 -8.652 1.00 98.75 79 LEU A CA 1
ATOM 640 C C . LEU A 1 79 ? 8.476 -0.205 -9.321 1.00 98.75 79 LEU A C 1
ATOM 642 O O . LEU A 1 79 ? 7.547 -1.004 -9.372 1.00 98.75 79 LEU A O 1
ATOM 646 N N . ALA A 1 80 ? 8.402 1.008 -9.848 1.00 98.75 80 ALA A N 1
ATOM 647 C CA . ALA A 1 80 ? 7.234 1.491 -10.574 1.00 98.75 80 ALA A CA 1
ATOM 648 C C . ALA A 1 80 ? 7.646 2.381 -11.750 1.00 98.75 80 ALA A C 1
ATOM 650 O O . ALA A 1 80 ? 8.745 2.932 -11.782 1.00 98.75 80 ALA A O 1
ATOM 651 N N . ILE A 1 81 ? 6.741 2.559 -12.705 1.00 98.69 81 ILE A N 1
ATOM 652 C CA . ILE A 1 81 ? 6.893 3.539 -13.780 1.00 98.69 81 ILE A CA 1
ATOM 653 C C . ILE A 1 81 ? 6.354 4.867 -13.258 1.00 98.69 81 ILE A C 1
ATOM 655 O O . ILE A 1 81 ? 5.178 4.949 -12.899 1.00 98.69 81 ILE A O 1
ATOM 659 N N . ARG A 1 82 ? 7.198 5.900 -13.184 1.00 98.56 82 ARG A N 1
ATOM 660 C CA . ARG A 1 82 ? 6.749 7.248 -12.812 1.00 98.56 82 ARG A CA 1
ATOM 661 C C . ARG A 1 82 ? 6.083 7.912 -14.010 1.00 98.56 82 ARG A C 1
ATOM 663 O O . ARG A 1 82 ? 6.635 7.880 -15.107 1.00 98.56 82 ARG A O 1
ATOM 670 N N . THR A 1 83 ? 4.939 8.535 -13.775 1.00 98.31 83 THR A N 1
ATOM 671 C CA . THR A 1 83 ? 4.146 9.239 -14.785 1.00 98.31 83 THR A CA 1
ATOM 672 C C . THR A 1 83 ? 3.881 10.675 -14.355 1.00 98.31 83 THR A C 1
ATOM 674 O O . THR A 1 83 ? 4.061 11.046 -13.188 1.00 98.31 83 THR A O 1
ATOM 677 N N . GLU A 1 84 ? 3.377 11.481 -15.282 1.00 97.81 84 GLU A N 1
ATOM 678 C CA . GLU A 1 84 ? 2.698 12.723 -14.930 1.00 97.81 84 GLU A CA 1
ATOM 679 C C . GLU A 1 84 ? 1.432 12.440 -14.105 1.00 97.81 84 GLU A C 1
ATOM 681 O O . GLU A 1 84 ? 0.996 11.292 -13.966 1.00 97.81 84 GLU A O 1
ATOM 686 N N . ALA A 1 85 ? 0.847 13.494 -13.533 1.00 95.06 85 ALA A N 1
ATOM 687 C CA . ALA A 1 85 ? -0.263 13.405 -12.583 1.00 95.06 85 ALA A CA 1
ATOM 688 C C . ALA A 1 85 ? -1.497 12.629 -13.090 1.00 95.06 85 ALA A C 1
ATOM 690 O O . ALA A 1 85 ? -2.241 12.068 -12.290 1.00 95.06 85 ALA A O 1
ATOM 691 N N . GLU A 1 86 ? -1.724 12.614 -14.405 1.00 95.56 86 GLU A N 1
ATOM 692 C CA . GLU A 1 86 ? -2.867 11.946 -15.046 1.00 95.56 86 GLU A CA 1
ATOM 693 C C . GLU A 1 86 ? -2.486 10.605 -15.698 1.00 95.56 86 GLU A C 1
ATOM 695 O O . GLU A 1 86 ? -3.317 9.942 -16.312 1.00 95.56 86 GLU A O 1
ATOM 700 N N . GLY A 1 87 ? -1.241 10.152 -15.509 1.00 95.31 87 GLY A N 1
ATOM 701 C CA . GLY A 1 87 ? -0.743 8.873 -16.021 1.00 95.31 87 GLY A CA 1
ATOM 702 C C . GLY A 1 87 ? -0.043 8.924 -17.373 1.00 95.31 87 GLY A C 1
ATOM 703 O O . GLY A 1 87 ? 0.387 7.867 -17.842 1.00 95.31 87 GLY A O 1
ATOM 704 N N . ASP A 1 88 ? 0.081 10.109 -17.973 1.00 96.75 88 ASP A N 1
ATOM 705 C CA . ASP A 1 88 ? 0.866 10.322 -19.189 1.00 96.75 88 ASP A CA 1
ATOM 706 C C . ASP A 1 88 ? 2.366 10.068 -18.951 1.00 96.75 88 ASP A C 1
ATOM 708 O O . ASP A 1 88 ? 2.842 10.212 -17.814 1.00 96.75 88 ASP A O 1
ATOM 712 N N . PRO A 1 89 ? 3.129 9.715 -20.003 1.00 97.19 89 PRO A N 1
ATOM 713 C CA . PRO A 1 89 ? 4.575 9.565 -19.908 1.00 97.19 89 PRO A CA 1
ATOM 714 C C . PRO A 1 89 ? 5.248 10.797 -19.295 1.00 97.19 89 PRO A C 1
ATOM 716 O O . PRO A 1 89 ? 4.956 11.937 -19.652 1.00 97.19 89 PRO A O 1
ATOM 719 N N . ASP A 1 90 ? 6.160 10.550 -18.359 1.00 97.25 90 ASP A N 1
ATOM 720 C CA . ASP A 1 90 ? 7.006 11.573 -17.757 1.00 97.25 90 ASP A CA 1
ATOM 721 C C . ASP A 1 90 ? 8.345 11.600 -18.497 1.00 97.25 90 ASP A C 1
ATOM 723 O O . ASP A 1 90 ? 9.139 10.673 -18.375 1.00 97.25 90 ASP A O 1
ATOM 727 N N . GLU A 1 91 ? 8.612 12.656 -19.265 1.00 96.31 91 GLU A N 1
ATOM 728 C CA . GLU A 1 91 ? 9.865 12.788 -20.027 1.00 96.31 91 GLU A CA 1
ATOM 729 C C . GLU A 1 91 ? 11.109 12.679 -19.128 1.00 96.31 91 GLU A C 1
ATOM 731 O O . GLU A 1 91 ? 12.117 12.101 -19.532 1.00 96.31 91 GLU A O 1
ATOM 736 N N . ASP A 1 92 ? 11.023 13.143 -17.874 1.00 94.94 92 ASP A N 1
ATOM 737 C CA . ASP A 1 92 ? 12.122 13.047 -16.904 1.00 94.94 92 ASP A CA 1
ATOM 738 C C . ASP A 1 92 ? 12.381 11.603 -16.433 1.00 94.94 92 ASP A C 1
ATOM 740 O O . ASP A 1 92 ? 13.400 11.342 -15.791 1.00 94.94 92 ASP A O 1
ATOM 744 N N . SER A 1 93 ? 11.455 10.670 -16.686 1.00 96.38 93 SER A N 1
ATOM 745 C CA . SER A 1 93 ? 11.581 9.249 -16.343 1.00 96.38 93 SER A CA 1
ATOM 746 C C . SER A 1 93 ? 11.874 8.357 -17.553 1.00 96.38 93 SER A C 1
ATOM 748 O O . SER A 1 93 ? 11.979 7.140 -17.399 1.00 96.38 93 SER A O 1
ATOM 750 N N . LYS A 1 94 ? 12.065 8.923 -18.753 1.00 97.81 94 LYS A N 1
ATOM 751 C CA . LYS A 1 94 ? 12.425 8.152 -19.949 1.00 97.81 94 LYS A CA 1
ATOM 752 C C . LYS A 1 94 ? 13.724 7.376 -19.714 1.00 97.81 94 LYS A C 1
ATOM 754 O O . LYS A 1 94 ? 14.716 7.951 -19.277 1.00 97.81 94 LYS A O 1
ATOM 759 N N . GLY A 1 95 ? 13.716 6.065 -19.951 1.00 97.62 95 GLY A N 1
ATOM 760 C CA . GLY A 1 95 ? 14.847 5.180 -19.653 1.00 97.62 95 GLY A CA 1
ATOM 761 C C . GLY A 1 95 ? 15.027 4.816 -18.177 1.00 97.62 95 GLY A C 1
ATOM 762 O O . GLY A 1 95 ? 16.008 4.158 -17.834 1.00 97.62 95 GLY A O 1
ATOM 763 N N . HIS A 1 96 ? 14.109 5.232 -17.300 1.00 98.31 96 HIS A N 1
ATOM 764 C CA . HIS A 1 96 ? 14.230 5.066 -15.856 1.00 98.31 96 HIS A CA 1
ATOM 765 C C . HIS A 1 96 ? 13.018 4.371 -15.229 1.00 98.31 96 HIS A C 1
ATOM 767 O O . HIS A 1 96 ? 11.913 4.355 -15.771 1.00 98.31 96 HIS A O 1
ATOM 773 N N . VAL A 1 97 ? 13.220 3.839 -14.022 1.00 98.38 97 VAL A N 1
ATOM 774 C CA . VAL A 1 97 ? 12.157 3.310 -13.151 1.00 98.38 97 VAL A CA 1
ATOM 775 C C . VAL A 1 97 ? 12.304 3.868 -11.740 1.00 98.38 97 VAL A C 1
ATOM 777 O O . VAL A 1 97 ? 13.411 4.118 -11.275 1.00 98.38 97 VAL A O 1
ATOM 780 N N . LEU A 1 98 ? 11.192 4.091 -11.046 1.00 98.62 98 LEU A N 1
ATOM 781 C CA . LEU A 1 98 ? 11.172 4.666 -9.703 1.00 98.62 98 LEU A CA 1
ATOM 782 C C . LEU A 1 98 ? 11.326 3.571 -8.645 1.00 98.62 98 LEU A C 1
ATOM 784 O O . LEU A 1 98 ? 10.528 2.634 -8.627 1.00 98.62 98 LEU A O 1
ATOM 788 N N . LEU A 1 99 ? 12.315 3.708 -7.757 1.00 98.62 99 LEU A N 1
ATOM 789 C CA . LEU A 1 99 ? 12.558 2.796 -6.640 1.00 98.62 99 LEU A CA 1
ATOM 790 C C . LEU A 1 99 ? 12.051 3.362 -5.316 1.00 98.62 99 LEU A C 1
ATOM 792 O O . LEU A 1 99 ? 12.385 4.481 -4.916 1.00 98.62 99 LEU A O 1
ATOM 796 N N . PHE A 1 100 ? 11.353 2.501 -4.583 1.00 98.75 100 PHE A N 1
ATOM 797 C CA . PHE A 1 100 ? 11.055 2.671 -3.171 1.00 98.75 100 PHE A CA 1
ATOM 798 C C . PHE A 1 100 ? 11.595 1.496 -2.361 1.00 98.75 100 PHE A C 1
ATOM 800 O O . PHE A 1 100 ? 11.615 0.359 -2.840 1.00 98.75 100 PHE A O 1
ATOM 807 N N . THR A 1 101 ? 11.948 1.754 -1.106 1.00 98.50 101 THR A N 1
ATOM 808 C CA . THR A 1 101 ? 12.230 0.714 -0.114 1.00 98.50 101 THR A CA 1
ATOM 809 C C . THR A 1 101 ? 11.288 0.830 1.073 1.00 98.50 101 THR A C 1
ATOM 811 O O . THR A 1 101 ? 10.720 1.887 1.358 1.00 98.50 101 THR A O 1
ATOM 814 N N . SER A 1 102 ? 11.078 -0.283 1.768 1.00 98.56 102 SER A N 1
ATOM 815 C CA . SER A 1 102 ? 10.294 -0.314 2.993 1.00 98.56 102 SER A CA 1
ATOM 816 C C . SER A 1 102 ? 10.748 -1.450 3.905 1.00 98.56 102 SER A C 1
ATOM 818 O O . SER A 1 102 ? 10.898 -2.578 3.441 1.00 98.56 102 SER A O 1
ATOM 820 N N . PRO A 1 103 ? 10.903 -1.220 5.219 1.00 97.50 103 PRO A N 1
ATOM 821 C CA . PRO A 1 103 ? 11.162 -2.303 6.160 1.00 97.50 103 PRO A CA 1
ATOM 822 C C . PRO A 1 103 ? 9.900 -3.114 6.504 1.00 97.50 103 PRO A C 1
ATOM 824 O O . PRO A 1 103 ? 10.012 -4.198 7.071 1.00 97.50 103 PRO A O 1
ATOM 827 N N . ASP A 1 104 ? 8.695 -2.586 6.250 1.00 96.88 104 ASP A N 1
ATOM 828 C CA . ASP A 1 104 ? 7.463 -3.118 6.851 1.00 96.88 104 ASP A CA 1
ATOM 829 C C . ASP A 1 104 ? 6.169 -2.931 6.035 1.00 96.88 104 ASP A C 1
ATOM 831 O O . ASP A 1 104 ? 5.094 -3.251 6.549 1.00 96.88 104 ASP A O 1
ATOM 835 N N . LEU A 1 105 ? 6.255 -2.414 4.804 1.00 98.31 105 LEU A N 1
ATOM 836 C CA . LEU A 1 105 ? 5.131 -2.059 3.921 1.00 98.31 105 LEU A CA 1
ATOM 837 C C . LEU A 1 105 ? 4.177 -0.985 4.481 1.00 98.31 105 LEU A C 1
ATOM 839 O O . LEU A 1 105 ? 3.070 -0.796 3.971 1.00 98.31 105 LEU A O 1
ATOM 843 N N . LEU A 1 106 ? 4.600 -0.265 5.521 1.00 97.44 106 LEU A N 1
ATOM 844 C CA . LEU A 1 106 ? 3.874 0.860 6.120 1.00 97.44 106 LEU A CA 1
ATOM 845 C C . LEU A 1 106 ? 4.680 2.156 6.050 1.00 97.44 106 LEU A C 1
ATOM 847 O O . LEU A 1 106 ? 4.101 3.231 5.923 1.00 97.44 106 LEU A O 1
ATOM 851 N N . HIS A 1 107 ? 6.005 2.058 6.130 1.00 97.44 107 HIS A N 1
ATOM 852 C CA . HIS A 1 107 ? 6.924 3.178 6.002 1.00 97.44 107 HIS A CA 1
ATOM 853 C C . HIS A 1 107 ? 7.716 3.006 4.716 1.00 97.44 107 HIS A C 1
ATOM 855 O O . HIS A 1 107 ? 8.482 2.054 4.591 1.00 97.44 107 HIS A O 1
ATOM 861 N N . TYR A 1 108 ? 7.516 3.910 3.766 1.00 98.31 108 TYR A N 1
ATOM 862 C CA . TYR A 1 108 ? 8.194 3.874 2.478 1.00 98.31 108 TYR A CA 1
ATOM 863 C C . TYR A 1 108 ? 9.195 5.015 2.374 1.00 98.31 108 TYR A C 1
ATOM 865 O O . TYR A 1 108 ? 8.913 6.141 2.789 1.00 98.31 108 TYR A O 1
ATOM 873 N N . GLU A 1 109 ? 10.338 4.723 1.772 1.00 98.19 109 GLU A N 1
ATOM 874 C CA . GLU A 1 109 ? 11.308 5.713 1.337 1.00 98.19 109 GLU A CA 1
ATOM 875 C C . GLU A 1 109 ? 11.387 5.677 -0.187 1.00 98.19 109 GLU A C 1
ATOM 877 O O . GLU A 1 109 ? 11.686 4.643 -0.776 1.00 98.19 109 GLU A O 1
ATOM 882 N N . GLU A 1 110 ? 11.098 6.806 -0.834 1.00 98.31 110 GLU A N 1
ATOM 883 C CA . GLU A 1 110 ? 11.399 6.977 -2.255 1.00 98.31 110 GLU A CA 1
ATOM 884 C C . GLU A 1 110 ? 12.889 7.271 -2.411 1.00 98.31 110 GLU A C 1
ATOM 886 O O . GLU A 1 110 ? 13.343 8.340 -1.986 1.00 98.31 110 GLU A O 1
ATOM 891 N N . ILE A 1 111 ? 13.612 6.328 -3.019 1.00 97.69 111 ILE A N 1
ATOM 892 C CA . ILE A 1 111 ? 15.048 6.427 -3.300 1.00 97.69 111 ILE A CA 1
ATOM 893 C C . ILE A 1 111 ? 15.286 7.303 -4.532 1.00 97.69 111 ILE A C 1
ATOM 895 O O . ILE A 1 111 ? 16.203 8.121 -4.545 1.00 97.69 111 ILE A O 1
ATOM 899 N N . GLY A 1 112 ? 14.427 7.168 -5.545 1.00 96.75 112 GLY A N 1
ATOM 900 C CA . GLY A 1 112 ? 14.473 7.962 -6.769 1.00 96.75 112 GLY A CA 1
ATOM 901 C C . GLY A 1 112 ? 14.493 7.106 -8.030 1.00 96.75 112 GLY A C 1
ATOM 902 O O . GLY A 1 112 ? 14.145 5.925 -8.010 1.00 96.75 112 GLY A O 1
ATOM 903 N N . LEU A 1 113 ? 14.857 7.735 -9.146 1.00 97.38 113 LEU A N 1
ATOM 904 C CA . LEU A 1 113 ? 14.917 7.086 -10.451 1.00 97.38 113 LEU A CA 1
ATOM 905 C C . LEU A 1 113 ? 16.197 6.257 -10.610 1.00 97.38 113 LEU A C 1
ATOM 907 O O . LEU A 1 113 ? 17.298 6.749 -10.366 1.00 97.38 113 LEU A O 1
ATOM 911 N N . ILE A 1 114 ? 16.038 5.025 -11.081 1.00 97.69 114 ILE A N 1
ATOM 912 C CA . ILE A 1 114 ? 17.110 4.134 -11.519 1.00 97.69 114 ILE A CA 1
ATOM 913 C C . ILE A 1 114 ? 17.234 4.241 -13.036 1.00 97.69 114 ILE A C 1
ATOM 915 O O . ILE A 1 114 ? 16.261 3.980 -13.740 1.00 97.69 114 ILE A O 1
ATOM 919 N N . ASP A 1 115 ? 18.425 4.586 -13.521 1.00 97.50 115 ASP A N 1
ATOM 920 C CA . ASP A 1 115 ? 18.779 4.612 -14.945 1.00 97.50 115 ASP A CA 1
ATOM 921 C C . ASP A 1 115 ? 18.993 3.183 -15.471 1.00 97.50 115 ASP A C 1
ATOM 923 O O . ASP A 1 115 ? 19.900 2.481 -15.021 1.00 97.50 115 ASP A O 1
ATOM 927 N N . LEU A 1 116 ? 18.164 2.752 -16.428 1.00 98.19 116 LEU A N 1
ATOM 928 C CA . LEU A 1 116 ? 18.263 1.440 -17.082 1.00 98.19 116 LEU A CA 1
ATOM 929 C C . LEU A 1 116 ? 19.219 1.443 -18.284 1.00 98.19 116 LEU A C 1
ATOM 931 O O . LEU A 1 116 ? 19.269 0.460 -19.027 1.00 98.19 116 LEU A O 1
ATOM 935 N N . ARG A 1 117 ? 19.980 2.529 -18.474 1.00 96.94 117 ARG A N 1
ATOM 936 C CA . ARG A 1 117 ? 20.933 2.751 -19.573 1.00 96.94 117 ARG A CA 1
ATOM 937 C C . ARG A 1 117 ? 20.272 2.652 -20.948 1.00 96.94 117 ARG A C 1
ATOM 939 O O . ARG A 1 117 ? 20.839 2.131 -21.904 1.00 96.94 117 ARG A O 1
ATOM 946 N N . ALA A 1 118 ? 19.047 3.156 -21.044 1.00 95.88 118 ALA A N 1
ATOM 947 C CA . ALA A 1 118 ? 18.266 3.182 -22.271 1.00 95.88 118 ALA A CA 1
ATOM 948 C C . ALA A 1 118 ? 17.630 4.563 -22.474 1.00 95.88 118 ALA A C 1
ATOM 950 O O . ALA A 1 118 ? 17.451 5.312 -21.523 1.00 95.88 118 ALA A O 1
ATOM 951 N N . ASP A 1 119 ? 17.261 4.892 -23.712 1.00 96.25 119 ASP A N 1
ATOM 952 C CA . ASP A 1 119 ? 16.580 6.151 -24.056 1.00 96.25 119 ASP A CA 1
ATOM 953 C C . ASP A 1 119 ? 15.191 5.878 -24.664 1.00 96.25 119 ASP A C 1
ATOM 955 O O . ASP A 1 119 ? 14.833 6.349 -25.747 1.00 96.25 119 ASP A O 1
ATOM 959 N N . VAL A 1 120 ? 14.408 5.048 -23.971 1.00 97.38 120 VAL A N 1
ATOM 960 C CA . VAL A 1 120 ? 13.050 4.625 -24.355 1.00 97.38 120 VAL A CA 1
ATOM 961 C C . VAL A 1 120 ? 12.127 4.644 -23.141 1.00 97.38 120 VAL A C 1
ATOM 963 O O . VAL A 1 120 ? 12.586 4.517 -22.006 1.00 97.38 120 VAL A O 1
ATOM 966 N N . PHE A 1 121 ? 10.822 4.800 -23.357 1.00 98.12 121 PHE A N 1
ATOM 967 C CA . PHE A 1 121 ? 9.857 4.666 -22.269 1.00 98.12 121 PHE A CA 1
ATOM 968 C C . PHE A 1 121 ? 9.697 3.204 -21.864 1.00 98.12 121 PHE A C 1
ATOM 970 O O . PHE A 1 121 ? 9.552 2.318 -22.707 1.00 98.12 121 PHE A O 1
ATOM 977 N N . VAL A 1 122 ? 9.718 2.967 -20.555 1.00 98.44 122 VAL A N 1
ATOM 978 C CA . VAL A 1 122 ? 9.436 1.657 -19.974 1.00 98.44 122 VAL A CA 1
ATOM 979 C C . VAL A 1 122 ? 7.923 1.487 -19.921 1.00 98.44 122 VAL A C 1
ATOM 981 O O . VAL A 1 122 ? 7.237 2.257 -19.252 1.00 98.44 122 VAL A O 1
ATOM 984 N N . ALA A 1 123 ? 7.405 0.475 -20.611 1.00 97.88 123 ALA A N 1
ATOM 985 C CA . ALA A 1 123 ? 5.981 0.153 -20.635 1.00 97.88 123 ALA A CA 1
ATOM 986 C C . ALA A 1 123 ? 5.584 -0.780 -19.487 1.00 97.88 123 ALA A C 1
ATOM 988 O O . ALA A 1 123 ? 4.491 -0.659 -18.927 1.00 97.88 123 ALA A O 1
ATOM 989 N N . ASP A 1 124 ? 6.463 -1.720 -19.125 1.00 98.31 124 ASP A N 1
ATOM 990 C CA . ASP A 1 124 ? 6.226 -2.621 -18.005 1.00 98.31 124 ASP A CA 1
ATOM 991 C C . ASP A 1 124 ? 7.513 -3.191 -17.394 1.00 98.31 124 ASP A C 1
ATOM 993 O O . ASP A 1 124 ? 8.548 -3.234 -18.056 1.00 98.31 124 ASP A O 1
ATOM 997 N N . LEU A 1 125 ? 7.455 -3.648 -16.135 1.00 98.38 125 LEU A N 1
ATOM 998 C CA . LEU A 1 125 ? 8.611 -4.216 -15.429 1.00 98.38 125 LEU A CA 1
ATOM 999 C C . LEU A 1 125 ? 8.254 -5.272 -14.376 1.00 98.38 125 LEU A C 1
ATOM 1001 O O . LEU A 1 125 ? 7.199 -5.222 -13.739 1.00 98.38 125 LEU A O 1
ATOM 1005 N N . ILE A 1 126 ? 9.191 -6.178 -14.119 1.00 98.56 126 ILE A N 1
ATOM 1006 C CA . ILE A 1 126 ? 9.260 -7.021 -12.923 1.00 98.56 126 ILE A CA 1
ATOM 1007 C C . ILE A 1 126 ? 10.672 -6.959 -12.334 1.00 98.56 126 ILE A C 1
ATOM 1009 O O . ILE A 1 126 ? 11.645 -6.692 -13.041 1.00 98.56 126 ILE A O 1
ATOM 1013 N N . CYS A 1 127 ? 10.800 -7.246 -11.041 1.00 98.12 127 CYS A N 1
ATOM 1014 C CA . CYS A 1 127 ? 12.103 -7.334 -10.391 1.00 98.12 127 CYS A CA 1
ATOM 1015 C C . CYS A 1 127 ? 12.134 -8.420 -9.321 1.00 98.12 127 CYS A C 1
ATOM 1017 O O . CYS A 1 127 ? 11.141 -8.665 -8.637 1.00 98.12 127 CYS A O 1
ATOM 1019 N N . TYR A 1 128 ? 13.274 -9.087 -9.190 1.00 96.44 128 TYR A N 1
ATOM 1020 C CA . TYR A 1 128 ? 13.524 -10.055 -8.132 1.00 96.44 128 TYR A CA 1
ATOM 1021 C C . TYR A 1 128 ? 15.014 -10.102 -7.795 1.00 96.44 128 TYR A C 1
ATOM 1023 O O . TYR A 1 128 ? 15.862 -9.747 -8.615 1.00 96.44 128 TYR A O 1
ATOM 1031 N N . TYR A 1 129 ? 15.323 -10.545 -6.579 1.00 97.19 129 TYR A N 1
ATOM 1032 C CA . TYR A 1 129 ? 16.683 -10.862 -6.166 1.00 97.19 129 TYR A CA 1
ATOM 1033 C C . TYR A 1 129 ? 16.983 -12.331 -6.476 1.00 97.19 129 TYR A C 1
ATOM 1035 O O . TYR A 1 129 ? 16.283 -13.224 -5.996 1.00 97.19 129 TYR A O 1
ATOM 1043 N N . ASP A 1 130 ? 18.006 -12.577 -7.287 1.00 96.94 130 ASP A N 1
ATOM 1044 C CA . ASP A 1 130 ? 18.575 -13.898 -7.511 1.00 96.94 130 ASP A CA 1
ATOM 1045 C C . ASP A 1 130 ? 19.567 -14.204 -6.382 1.00 96.94 130 ASP A C 1
ATOM 1047 O O . ASP A 1 130 ? 20.642 -13.608 -6.288 1.00 96.94 130 ASP A O 1
ATOM 1051 N N . SER A 1 131 ? 19.188 -15.116 -5.486 1.00 94.50 131 SER A N 1
ATOM 1052 C CA . SER A 1 131 ? 20.026 -15.495 -4.348 1.00 94.50 131 SER A CA 1
ATOM 1053 C C . SER A 1 131 ? 21.207 -16.389 -4.722 1.00 94.50 131 SER A C 1
ATOM 1055 O O . SER A 1 131 ? 22.158 -16.465 -3.946 1.00 94.50 131 SER A O 1
ATOM 1057 N N . GLU A 1 132 ? 21.140 -17.091 -5.857 1.00 95.81 132 GLU A N 1
ATOM 1058 C CA . GLU A 1 132 ? 22.226 -17.961 -6.321 1.00 95.81 132 GLU A CA 1
ATOM 1059 C C . GLU A 1 132 ? 23.355 -17.111 -6.909 1.00 95.81 132 GLU A C 1
ATOM 1061 O O . GLU A 1 132 ? 24.514 -17.267 -6.527 1.00 95.81 132 GLU A O 1
ATOM 1066 N N . GLU A 1 133 ? 22.996 -16.143 -7.754 1.00 95.94 133 GLU A N 1
ATOM 1067 C CA . GLU A 1 133 ? 23.941 -15.241 -8.425 1.00 95.94 133 GLU A CA 1
ATOM 1068 C C . GLU A 1 133 ? 24.194 -13.923 -7.659 1.00 95.94 133 GLU A C 1
ATOM 1070 O O . GLU A 1 133 ? 25.008 -13.087 -8.067 1.00 95.94 133 GLU A O 1
ATOM 1075 N N . GLN A 1 134 ? 23.508 -13.742 -6.526 1.00 96.06 134 GLN A N 1
ATOM 1076 C CA . GLN A 1 134 ? 23.616 -12.612 -5.597 1.00 96.06 134 GLN A CA 1
ATOM 1077 C C . GLN A 1 134 ? 23.437 -11.231 -6.248 1.00 96.06 134 GLN A C 1
ATOM 1079 O O . GLN A 1 134 ? 24.165 -10.281 -5.939 1.00 96.06 134 GLN A O 1
ATOM 1084 N N . HIS A 1 135 ? 22.456 -11.101 -7.136 1.00 97.56 135 HIS A N 1
ATOM 1085 C CA . HIS A 1 135 ? 22.130 -9.841 -7.797 1.00 97.56 135 HIS A CA 1
ATOM 1086 C C . HIS A 1 135 ? 20.622 -9.679 -7.998 1.00 97.56 135 HIS A C 1
ATOM 1088 O O . HIS A 1 135 ? 19.861 -10.639 -8.009 1.00 97.56 135 HIS A O 1
ATOM 1094 N N . TYR A 1 136 ? 20.180 -8.448 -8.195 1.00 98.38 136 TYR A N 1
ATOM 1095 C CA . TYR A 1 136 ? 18.850 -8.118 -8.676 1.00 98.38 136 TYR A CA 1
ATOM 1096 C C . TYR A 1 136 ? 18.785 -8.254 -10.191 1.00 98.38 136 TYR A C 1
ATOM 1098 O O . TYR A 1 136 ? 19.716 -7.860 -10.895 1.00 98.38 136 TYR A O 1
ATOM 1106 N N . VAL A 1 137 ? 17.656 -8.763 -10.674 1.00 98.44 137 VAL A N 1
ATOM 1107 C CA . VAL A 1 137 ? 17.291 -8.779 -12.090 1.00 98.44 137 VAL A CA 1
ATOM 1108 C C . VAL A 1 137 ? 16.117 -7.828 -12.272 1.00 98.44 137 VAL A C 1
ATOM 1110 O O . VAL A 1 137 ? 15.057 -8.028 -11.676 1.00 98.44 137 VAL A O 1
ATOM 1113 N N . ILE A 1 138 ? 16.296 -6.793 -13.090 1.00 98.69 138 ILE A N 1
ATOM 1114 C CA . ILE A 1 138 ? 15.218 -5.909 -13.541 1.00 98.69 138 ILE A CA 1
ATOM 1115 C C . ILE A 1 138 ? 14.868 -6.346 -14.957 1.00 98.69 138 ILE A C 1
ATOM 1117 O O . ILE A 1 138 ? 15.679 -6.192 -15.865 1.00 98.69 138 ILE A O 1
ATOM 1121 N N . HIS A 1 139 ? 13.680 -6.909 -15.146 1.00 98.62 139 HIS A N 1
ATOM 1122 C CA . HIS A 1 139 ? 13.208 -7.366 -16.448 1.00 98.62 139 HIS A CA 1
ATOM 1123 C C . HIS A 1 139 ? 12.062 -6.463 -16.890 1.00 98.62 139 HIS A C 1
ATOM 1125 O O . HIS A 1 139 ? 11.053 -6.368 -16.195 1.00 98.62 139 HIS A O 1
ATOM 1131 N N . TRP A 1 140 ? 12.225 -5.780 -18.016 1.00 98.69 140 TRP A N 1
ATOM 1132 C CA . TRP A 1 140 ? 11.309 -4.735 -18.456 1.00 98.69 140 TRP A CA 1
ATOM 1133 C C . TRP A 1 140 ? 11.081 -4.782 -19.965 1.00 98.69 140 TRP A C 1
ATOM 1135 O O . TRP A 1 140 ? 11.826 -5.438 -20.696 1.00 98.69 140 TRP A O 1
ATOM 1145 N N . CYS A 1 141 ? 10.016 -4.131 -20.421 1.00 98.44 141 CYS A N 1
ATOM 1146 C CA . CYS A 1 141 ? 9.737 -3.954 -21.839 1.00 98.44 141 CYS A CA 1
ATOM 1147 C C . CYS A 1 141 ? 9.452 -2.495 -22.178 1.00 98.44 141 CYS A C 1
ATOM 1149 O O . CYS A 1 141 ? 8.979 -1.734 -21.330 1.00 98.44 141 CYS A O 1
ATOM 1151 N N . ASP A 1 142 ? 9.749 -2.119 -23.416 1.00 97.69 142 ASP A N 1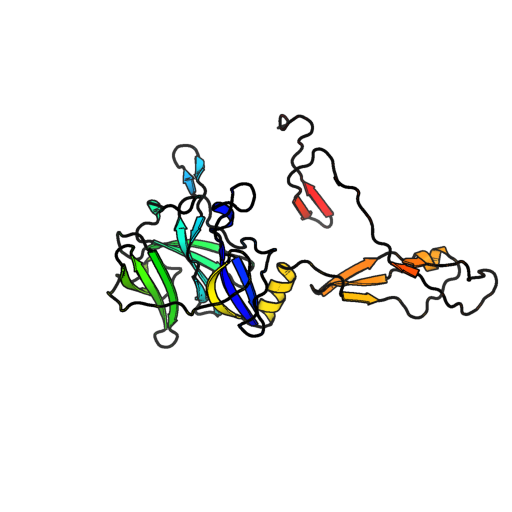
ATOM 1152 C CA . ASP A 1 142 ? 9.407 -0.808 -23.963 1.00 97.69 142 ASP A CA 1
ATOM 1153 C C . ASP A 1 142 ? 8.003 -0.802 -24.597 1.00 97.69 142 ASP A C 1
ATOM 1155 O O . ASP A 1 142 ? 7.311 -1.823 -24.656 1.00 97.69 142 ASP A O 1
ATOM 1159 N N . GLU A 1 143 ? 7.563 0.370 -25.055 1.00 94.88 143 GLU A N 1
ATOM 1160 C CA . GLU A 1 143 ? 6.258 0.553 -25.709 1.00 94.88 143 GLU A CA 1
ATOM 1161 C C . GLU A 1 143 ? 6.170 -0.100 -27.102 1.00 94.88 143 GLU A C 1
ATOM 1163 O O . GLU A 1 143 ? 5.072 -0.303 -27.622 1.00 94.88 143 GLU A O 1
ATOM 1168 N N . GLU A 1 144 ? 7.307 -0.470 -27.698 1.00 95.88 144 GLU A N 1
ATOM 1169 C CA . GLU A 1 144 ? 7.380 -1.168 -28.987 1.00 95.88 144 GLU A CA 1
ATOM 1170 C C . GLU A 1 144 ? 7.299 -2.699 -28.835 1.00 95.88 144 GLU A C 1
ATOM 1172 O O . GLU A 1 144 ? 7.215 -3.422 -29.832 1.00 95.88 144 GLU A O 1
ATOM 1177 N N . GLY A 1 145 ? 7.281 -3.207 -27.598 1.00 95.12 145 GLY A N 1
ATOM 1178 C CA . GLY A 1 145 ? 7.203 -4.634 -27.292 1.00 95.12 145 GLY A CA 1
ATOM 1179 C C . GLY A 1 145 ? 8.554 -5.353 -27.310 1.00 95.12 145 GLY A C 1
ATOM 1180 O O . GLY A 1 145 ? 8.582 -6.583 -27.406 1.00 95.12 145 GLY A O 1
ATOM 1181 N N . ASN A 1 146 ? 9.671 -4.627 -27.216 1.00 98.06 146 ASN A N 1
ATOM 1182 C CA . ASN A 1 146 ? 10.985 -5.227 -26.996 1.00 98.06 146 ASN A CA 1
ATOM 1183 C C . ASN A 1 146 ? 11.219 -5.459 -25.499 1.00 98.06 146 ASN A C 1
ATOM 1185 O O . ASN A 1 146 ? 10.791 -4.664 -24.665 1.00 98.06 146 ASN A O 1
ATOM 1189 N N . TYR A 1 147 ? 11.939 -6.530 -25.164 1.00 98.62 147 TYR A N 1
ATOM 1190 C CA . TYR A 1 147 ? 12.198 -6.946 -23.786 1.00 98.62 147 TYR A CA 1
ATOM 1191 C C . TYR A 1 147 ? 13.687 -6.910 -23.463 1.00 98.62 147 TYR A C 1
ATOM 1193 O O . TYR A 1 147 ? 14.525 -7.315 -24.278 1.00 98.62 147 TYR A O 1
ATOM 1201 N N . TYR A 1 148 ? 13.997 -6.472 -22.245 1.00 98.62 148 TYR A N 1
ATOM 1202 C CA . TYR A 1 148 ? 15.360 -6.266 -21.779 1.00 98.62 148 TYR A CA 1
ATOM 1203 C C . TYR A 1 148 ? 15.551 -6.693 -20.326 1.00 98.62 148 TYR A C 1
ATOM 1205 O O . TYR A 1 148 ? 14.612 -6.701 -19.527 1.00 98.62 148 TYR A O 1
ATOM 1213 N N . ARG A 1 149 ? 16.792 -7.006 -19.960 1.00 98.44 149 ARG A N 1
ATOM 1214 C CA . ARG A 1 149 ? 17.212 -7.240 -18.579 1.00 98.44 149 ARG A CA 1
ATOM 1215 C C . ARG A 1 149 ? 18.396 -6.368 -18.213 1.00 98.44 149 ARG A C 1
ATOM 1217 O O . ARG A 1 149 ? 19.373 -6.312 -18.952 1.00 98.44 149 ARG A O 1
ATOM 1224 N N . ASN A 1 150 ? 18.329 -5.779 -17.028 1.00 98.56 150 ASN A N 1
ATOM 1225 C CA . ASN A 1 150 ? 19.481 -5.205 -16.349 1.00 98.56 150 ASN A CA 1
ATOM 1226 C C . ASN A 1 150 ? 19.750 -6.015 -15.081 1.00 98.56 150 ASN A C 1
ATOM 1228 O O . ASN A 1 150 ? 18.826 -6.538 -14.448 1.00 98.56 150 ASN A O 1
ATOM 1232 N N . TYR A 1 151 ? 21.016 -6.070 -14.689 1.00 98.31 151 TYR A N 1
ATOM 1233 C CA . TYR A 1 151 ? 21.457 -6.683 -13.446 1.00 98.31 151 TYR A CA 1
ATOM 1234 C C . TYR A 1 151 ? 22.025 -5.619 -12.514 1.00 98.31 151 TYR A C 1
ATOM 1236 O O . TYR A 1 151 ? 22.529 -4.588 -12.959 1.00 98.31 151 TYR A O 1
ATOM 1244 N N . SER A 1 152 ? 21.956 -5.870 -11.211 1.00 97.81 152 SER A N 1
ATOM 1245 C CA . SER A 1 152 ? 22.521 -4.975 -10.202 1.00 97.81 152 SER A CA 1
ATOM 1246 C C . SER A 1 152 ? 22.871 -5.732 -8.935 1.00 97.81 152 SER A C 1
ATOM 1248 O O . SER A 1 152 ? 22.083 -6.533 -8.452 1.00 97.81 152 SER A O 1
ATOM 1250 N N . ARG A 1 153 ? 24.037 -5.469 -8.346 1.00 95.94 153 ARG A N 1
ATOM 1251 C CA . ARG A 1 153 ? 24.369 -6.025 -7.021 1.00 95.94 153 ARG A CA 1
ATOM 1252 C C . ARG A 1 153 ? 23.741 -5.237 -5.872 1.00 95.94 153 ARG A C 1
ATOM 1254 O O . ARG A 1 153 ? 23.582 -5.786 -4.787 1.00 95.94 153 ARG A O 1
ATOM 1261 N N . ASP A 1 154 ? 23.404 -3.973 -6.107 1.00 95.06 154 ASP A N 1
ATOM 1262 C CA . ASP A 1 154 ? 22.827 -3.072 -5.115 1.00 95.06 154 ASP A CA 1
ATOM 1263 C C . ASP A 1 154 ? 21.990 -1.989 -5.811 1.00 95.06 154 ASP A C 1
ATOM 1265 O O . ASP A 1 154 ? 22.531 -1.048 -6.390 1.00 95.06 154 ASP A O 1
ATOM 1269 N N . LEU A 1 155 ? 20.662 -2.104 -5.729 1.00 94.50 155 LEU A N 1
ATOM 1270 C CA . LEU A 1 155 ? 19.738 -1.139 -6.335 1.00 94.50 155 LEU A CA 1
ATOM 1271 C C . LEU A 1 155 ? 19.847 0.272 -5.733 1.00 94.50 155 LEU A C 1
ATOM 1273 O O . LEU A 1 155 ? 19.368 1.223 -6.344 1.00 94.50 155 LEU A O 1
ATOM 1277 N N . LEU A 1 156 ? 20.473 0.425 -4.560 1.00 91.06 156 LEU A N 1
ATOM 1278 C CA . LEU A 1 156 ? 20.733 1.730 -3.945 1.00 91.06 156 LEU A CA 1
ATOM 1279 C C . LEU A 1 156 ? 21.978 2.417 -4.522 1.00 91.06 156 LEU A C 1
ATOM 1281 O O . LEU A 1 156 ? 22.221 3.585 -4.223 1.00 91.06 156 LEU A O 1
ATOM 1285 N N . GLN A 1 157 ? 22.759 1.709 -5.341 1.00 91.88 157 GLN A N 1
ATOM 1286 C CA . GLN A 1 157 ? 23.919 2.232 -6.059 1.00 91.88 157 GLN A CA 1
ATOM 1287 C C . GLN A 1 157 ? 23.611 2.232 -7.562 1.00 91.88 157 GLN A C 1
ATOM 1289 O O . GLN A 1 157 ? 23.786 1.197 -8.215 1.00 91.88 157 GLN A O 1
ATOM 1294 N N . PRO A 1 158 ? 23.155 3.362 -8.136 1.00 83.56 158 PRO A N 1
ATOM 1295 C CA . PRO A 1 158 ? 22.786 3.460 -9.552 1.00 83.56 158 PRO A CA 1
ATOM 1296 C C . PRO A 1 158 ? 23.912 3.063 -10.519 1.00 83.56 158 PRO A C 1
ATOM 1298 O O . PRO A 1 158 ? 23.672 2.604 -11.633 1.00 83.56 158 PRO A O 1
ATOM 1301 N N . GLU A 1 159 ? 25.169 3.197 -10.103 1.00 87.88 159 GLU A N 1
ATOM 1302 C CA . GLU A 1 159 ? 26.345 2.808 -10.884 1.00 87.88 159 GLU A CA 1
ATOM 1303 C C . GLU A 1 159 ? 26.482 1.287 -11.032 1.00 87.88 159 GLU A C 1
ATOM 1305 O O . GLU A 1 159 ? 27.240 0.821 -11.880 1.00 87.88 159 GLU A O 1
ATOM 1310 N N . SER A 1 160 ? 25.763 0.508 -10.219 1.00 93.88 160 SER A N 1
ATOM 1311 C CA . SER A 1 160 ? 25.782 -0.953 -10.268 1.00 93.88 160 SER A CA 1
ATOM 1312 C C . SER A 1 160 ? 24.864 -1.547 -11.341 1.00 93.88 160 SER A C 1
ATOM 1314 O O . SER A 1 160 ? 24.961 -2.749 -11.596 1.00 93.88 160 SER A O 1
ATOM 1316 N N . ILE A 1 161 ? 23.983 -0.737 -11.944 1.00 97.38 161 ILE A N 1
ATOM 1317 C CA . ILE A 1 161 ? 23.071 -1.177 -13.003 1.00 97.38 161 ILE A CA 1
ATOM 1318 C C . ILE A 1 161 ? 23.865 -1.420 -14.290 1.00 97.38 161 ILE A C 1
ATOM 1320 O O . ILE A 1 161 ? 24.554 -0.523 -14.784 1.00 97.38 161 ILE A O 1
ATOM 1324 N N . THR A 1 162 ? 23.767 -2.632 -14.837 1.00 98.12 162 THR A N 1
ATOM 1325 C CA . THR A 1 162 ? 24.401 -2.995 -16.114 1.00 98.12 162 THR A CA 1
ATOM 1326 C C . THR A 1 162 ? 23.700 -2.351 -17.309 1.00 98.12 162 THR A C 1
ATOM 1328 O O . THR A 1 162 ? 22.570 -1.884 -17.198 1.00 98.12 162 THR A O 1
ATOM 1331 N N . GLU A 1 163 ? 24.337 -2.396 -18.479 1.00 98.00 163 GLU A N 1
ATOM 1332 C CA . GLU A 1 163 ? 23.657 -2.156 -19.760 1.00 98.00 163 GLU A CA 1
ATOM 1333 C C . GLU A 1 163 ? 22.494 -3.153 -19.964 1.00 98.00 163 GLU A C 1
ATOM 1335 O O . GLU A 1 163 ? 22.579 -4.286 -19.468 1.00 98.00 163 GLU A O 1
ATOM 1340 N N . PRO A 1 164 ? 21.419 -2.763 -20.676 1.00 98.06 164 PRO A N 1
ATOM 1341 C CA . PRO A 1 164 ? 20.277 -3.628 -20.928 1.00 98.06 164 PRO A CA 1
ATOM 1342 C C . PRO A 1 164 ? 20.624 -4.704 -21.962 1.00 98.06 164 PRO A C 1
ATOM 1344 O O . PRO A 1 164 ? 21.008 -4.423 -23.099 1.00 98.06 164 PRO A O 1
ATOM 1347 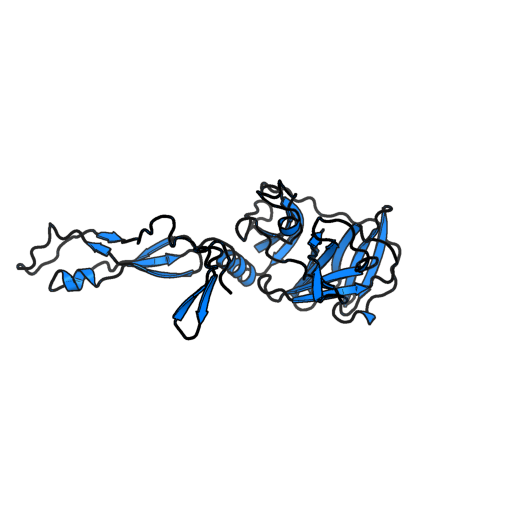N N . GLU A 1 165 ? 20.432 -5.962 -21.589 1.00 98.25 165 GLU A N 1
ATOM 1348 C CA . GLU A 1 165 ? 20.561 -7.106 -22.488 1.00 98.25 165 GLU A CA 1
ATOM 1349 C C . GLU A 1 165 ? 19.193 -7.481 -23.054 1.00 98.25 165 GLU A C 1
ATOM 1351 O O . GLU A 1 165 ? 18.207 -7.492 -22.321 1.00 98.25 165 GLU A O 1
ATOM 1356 N N . LYS A 1 166 ? 19.111 -7.839 -24.341 1.00 98.19 166 LYS A N 1
ATOM 1357 C CA . LYS A 1 166 ? 17.860 -8.366 -24.910 1.00 98.19 166 LYS A CA 1
ATOM 1358 C C . LYS A 1 166 ? 17.422 -9.621 -24.163 1.00 98.19 166 LYS A C 1
ATOM 1360 O O . LYS A 1 166 ? 18.232 -10.513 -23.917 1.00 98.19 166 LYS A O 1
ATOM 1365 N N . ALA A 1 167 ? 16.133 -9.705 -23.870 1.00 98.06 167 ALA A N 1
ATOM 1366 C CA . ALA A 1 167 ? 15.550 -10.798 -23.114 1.00 98.06 167 ALA A CA 1
ATOM 1367 C C . ALA A 1 167 ? 14.318 -11.382 -23.810 1.00 98.06 167 ALA A C 1
ATOM 1369 O O . ALA A 1 167 ? 13.718 -10.770 -24.691 1.00 98.06 167 ALA A O 1
ATOM 1370 N N . GLU A 1 168 ? 13.949 -12.591 -23.396 1.00 97.75 168 GLU A N 1
ATOM 1371 C CA . GLU A 1 168 ? 12.659 -13.188 -23.741 1.00 97.75 168 GLU A CA 1
ATOM 1372 C C . GLU A 1 168 ? 11.526 -12.501 -22.967 1.00 97.75 168 GLU A C 1
ATOM 1374 O O . GLU A 1 168 ? 11.761 -12.084 -21.834 1.00 97.75 168 GLU A O 1
ATOM 1379 N N . PRO A 1 169 ? 10.292 -12.451 -23.498 1.00 97.81 169 PRO A N 1
ATOM 1380 C CA . PRO A 1 169 ? 9.154 -11.860 -22.802 1.00 97.81 169 PRO A CA 1
ATOM 1381 C C . PRO A 1 169 ? 8.922 -12.407 -21.386 1.00 97.81 169 PRO A C 1
ATOM 1383 O O . PRO A 1 169 ? 9.035 -13.611 -21.144 1.00 97.81 169 PRO A O 1
ATOM 1386 N N . PHE A 1 170 ? 8.518 -11.539 -20.453 1.00 96.69 170 PHE A N 1
ATOM 1387 C CA . PHE A 1 170 ? 7.957 -11.962 -19.165 1.00 96.69 170 PHE A CA 1
ATOM 1388 C C . PHE A 1 170 ? 6.432 -11.895 -19.161 1.00 96.69 170 PHE A C 1
ATOM 1390 O O . PHE A 1 170 ? 5.813 -11.127 -19.895 1.00 96.69 170 PHE A O 1
ATOM 1397 N N . ALA A 1 171 ? 5.832 -12.688 -18.278 1.00 94.56 171 ALA A N 1
ATOM 1398 C CA . ALA A 1 171 ? 4.408 -12.655 -18.001 1.00 94.56 171 ALA A CA 1
ATOM 1399 C C . ALA A 1 171 ? 4.183 -12.534 -16.496 1.00 94.56 171 ALA A C 1
ATOM 1401 O O . ALA A 1 171 ? 4.872 -13.169 -15.694 1.00 94.56 171 ALA A O 1
ATOM 1402 N N . LEU A 1 172 ? 3.186 -11.741 -16.120 1.00 95.12 172 LEU A N 1
ATOM 1403 C CA . LEU A 1 172 ? 2.677 -11.746 -14.761 1.00 95.12 172 LEU A CA 1
ATOM 1404 C C . LEU A 1 172 ? 1.784 -12.956 -14.515 1.00 95.12 172 LEU A C 1
ATOM 1406 O O . LEU A 1 172 ? 1.066 -13.420 -15.403 1.00 95.12 172 LEU A O 1
ATOM 1410 N N . ALA A 1 173 ? 1.765 -13.413 -13.266 1.00 92.81 173 ALA A N 1
ATOM 1411 C CA . ALA A 1 173 ? 0.726 -14.321 -12.816 1.00 92.81 173 ALA A CA 1
ATOM 1412 C C . ALA A 1 173 ? -0.637 -13.621 -12.895 1.00 92.81 173 ALA A C 1
ATOM 1414 O O . ALA A 1 173 ? -0.812 -12.523 -12.367 1.00 92.81 173 ALA A O 1
ATOM 1415 N N . THR A 1 174 ? -1.617 -14.268 -13.523 1.00 93.00 174 THR A N 1
ATOM 1416 C CA . THR A 1 174 ? -2.996 -13.778 -13.508 1.00 93.00 174 THR A CA 1
ATOM 1417 C C . THR A 1 174 ? -3.548 -13.862 -12.091 1.00 93.00 174 THR A C 1
ATOM 1419 O O . THR A 1 174 ? -3.587 -14.937 -11.494 1.00 93.00 174 THR A O 1
ATOM 1422 N N . ILE A 1 175 ? -3.989 -12.724 -11.565 1.00 95.44 175 ILE A N 1
ATOM 1423 C CA . ILE A 1 175 ? -4.612 -12.616 -10.249 1.00 95.44 175 ILE A CA 1
ATOM 1424 C C . ILE A 1 175 ? -6.052 -12.169 -10.472 1.00 95.44 175 ILE A C 1
ATOM 1426 O O . ILE A 1 175 ? -6.296 -11.131 -11.083 1.00 95.44 175 ILE A O 1
ATOM 1430 N N . SER A 1 176 ? -7.002 -12.965 -9.991 1.00 93.00 176 SER A N 1
ATOM 1431 C CA . SER A 1 176 ? -8.415 -12.597 -9.967 1.00 93.00 176 SER A CA 1
ATOM 1432 C C . SER A 1 176 ? -8.753 -12.040 -8.590 1.00 93.00 176 SER A C 1
ATOM 1434 O O . SER A 1 176 ? -8.301 -12.572 -7.577 1.00 93.00 176 SER A O 1
ATOM 1436 N N . THR A 1 177 ? -9.497 -10.940 -8.559 1.00 95.69 177 THR A N 1
ATOM 1437 C CA . THR A 1 177 ? -9.959 -10.306 -7.329 1.00 95.69 177 THR A CA 1
ATOM 1438 C C . THR A 1 177 ? -11.264 -9.570 -7.592 1.00 95.69 177 THR A C 1
ATOM 1440 O O . THR A 1 177 ? -11.448 -9.008 -8.672 1.00 95.69 177 THR A O 1
ATOM 1443 N N . ASP A 1 178 ? -12.134 -9.545 -6.587 1.00 96.31 178 ASP A N 1
ATOM 1444 C CA . ASP A 1 178 ? -13.398 -8.804 -6.611 1.00 96.31 178 ASP A CA 1
ATOM 1445 C C . ASP A 1 178 ? -13.241 -7.375 -6.055 1.00 96.31 178 ASP A C 1
ATOM 1447 O O . ASP A 1 178 ? -14.223 -6.656 -5.871 1.00 96.31 178 ASP A O 1
ATOM 1451 N N . ILE A 1 179 ? -12.004 -6.944 -5.766 1.00 98.06 179 ILE A N 1
ATOM 1452 C CA . ILE A 1 179 ? -11.722 -5.583 -5.301 1.00 98.06 179 ILE A CA 1
ATOM 1453 C C . ILE A 1 179 ? -12.061 -4.587 -6.412 1.00 98.06 179 ILE A C 1
ATOM 1455 O O . ILE A 1 179 ? -11.478 -4.603 -7.498 1.00 98.06 179 ILE A O 1
ATOM 1459 N N . GLU A 1 180 ? -12.987 -3.681 -6.111 1.00 96.81 180 GLU A N 1
ATOM 1460 C CA . GLU A 1 180 ? -13.507 -2.708 -7.063 1.00 96.81 180 GLU A CA 1
ATOM 1461 C C . GLU A 1 180 ? -12.400 -1.859 -7.708 1.00 96.81 180 GLU A C 1
ATOM 1463 O O . GLU A 1 180 ? -11.652 -1.128 -7.044 1.00 96.81 180 GLU A O 1
ATOM 1468 N N . GLY A 1 181 ? -12.334 -1.939 -9.039 1.00 96.69 181 GLY A N 1
ATOM 1469 C CA . GLY A 1 181 ? -11.404 -1.178 -9.866 1.00 96.69 181 GLY A CA 1
ATOM 1470 C C . GLY A 1 181 ? -9.944 -1.612 -9.744 1.00 96.69 181 GLY A C 1
ATOM 1471 O O . GLY A 1 181 ? -9.093 -0.925 -10.298 1.00 96.69 181 GLY A O 1
ATOM 1472 N N . ALA A 1 182 ? -9.622 -2.699 -9.037 1.00 98.00 182 ALA A N 1
ATOM 1473 C CA . ALA A 1 182 ? -8.241 -3.149 -8.899 1.00 98.00 182 ALA A CA 1
ATOM 1474 C C . ALA A 1 182 ? -7.632 -3.552 -10.252 1.00 98.00 182 ALA A C 1
ATOM 1476 O O . ALA A 1 182 ? -8.258 -4.233 -11.064 1.00 98.00 182 ALA A O 1
ATOM 1477 N N . VAL A 1 183 ? -6.371 -3.175 -10.451 1.00 97.88 183 VAL A N 1
ATOM 1478 C CA . VAL A 1 183 ? -5.497 -3.613 -11.542 1.00 97.88 183 VAL A CA 1
ATOM 1479 C C . VAL A 1 183 ? -4.333 -4.381 -10.908 1.00 97.88 183 VAL A C 1
ATOM 1481 O O . VAL A 1 183 ? -3.318 -3.779 -10.546 1.00 97.88 183 VAL A O 1
ATOM 1484 N N . PRO A 1 184 ? -4.493 -5.700 -10.677 1.00 97.81 184 PRO A N 1
ATOM 1485 C CA . PRO A 1 184 ? -3.509 -6.512 -9.969 1.00 97.81 184 PRO A CA 1
ATOM 1486 C C . PRO A 1 184 ? -2.148 -6.516 -10.659 1.00 97.81 184 PRO A C 1
ATOM 1488 O O . PRO A 1 184 ? -2.073 -6.730 -11.869 1.00 97.81 184 PRO A O 1
ATOM 1491 N N . ARG A 1 185 ? -1.070 -6.356 -9.881 1.00 97.19 185 ARG A N 1
ATOM 1492 C CA . ARG A 1 185 ? 0.295 -6.546 -10.377 1.00 97.19 185 ARG A CA 1
ATOM 1493 C C . ARG A 1 185 ? 0.862 -7.884 -9.936 1.00 97.19 185 ARG A C 1
ATOM 1495 O O . ARG A 1 185 ? 1.087 -8.771 -10.753 1.00 97.19 185 ARG A O 1
ATOM 1502 N N . ASN A 1 186 ? 1.148 -8.019 -8.647 1.00 98.19 186 ASN A N 1
ATOM 1503 C CA . ASN A 1 186 ? 1.839 -9.188 -8.132 1.00 98.19 186 ASN A CA 1
ATOM 1504 C C . ASN A 1 186 ? 1.528 -9.433 -6.655 1.00 98.19 186 ASN A C 1
ATOM 1506 O O . ASN A 1 186 ? 1.062 -8.551 -5.935 1.00 98.19 186 ASN A O 1
ATOM 1510 N N . VAL A 1 187 ? 1.785 -10.663 -6.216 1.00 98.25 187 VAL A N 1
ATOM 1511 C CA . VAL A 1 187 ? 1.556 -11.106 -4.841 1.00 98.25 187 VAL A CA 1
ATOM 1512 C C . VAL A 1 187 ? 2.871 -11.588 -4.256 1.00 98.25 187 VAL A C 1
ATOM 1514 O O . VAL A 1 187 ? 3.529 -12.436 -4.862 1.00 98.25 187 VAL A O 1
ATOM 1517 N N . ILE A 1 188 ? 3.211 -11.113 -3.062 1.00 97.81 188 ILE A N 1
ATOM 1518 C CA . ILE A 1 188 ? 4.333 -11.642 -2.283 1.00 97.81 188 ILE A CA 1
ATOM 1519 C C . ILE A 1 188 ? 3.840 -12.314 -1.008 1.00 97.81 188 ILE A C 1
ATOM 1521 O O . ILE A 1 188 ? 2.782 -11.986 -0.467 1.00 97.81 188 ILE A O 1
ATOM 1525 N N . GLU A 1 189 ? 4.622 -13.267 -0.516 1.00 97.44 189 GLU A N 1
ATOM 1526 C CA . GLU A 1 189 ? 4.450 -13.785 0.834 1.00 97.44 189 GLU A CA 1
ATOM 1527 C C . GLU A 1 189 ? 5.200 -12.899 1.831 1.00 97.44 189 GLU A C 1
ATOM 1529 O O . GLU A 1 189 ? 6.341 -12.499 1.593 1.00 97.44 189 GLU A O 1
ATOM 1534 N N . VAL A 1 190 ? 4.546 -12.609 2.954 1.00 97.88 190 VAL A N 1
ATOM 1535 C CA . VAL A 1 190 ? 5.112 -11.872 4.083 1.00 97.88 190 VAL A CA 1
ATOM 1536 C C . VAL A 1 190 ? 4.990 -12.688 5.366 1.00 97.88 190 VAL A C 1
ATOM 1538 O O . VAL A 1 190 ? 4.086 -13.525 5.526 1.00 97.88 190 VAL A O 1
ATOM 1541 N N . SER A 1 191 ? 5.887 -12.407 6.314 1.00 96.69 191 SER A N 1
ATOM 1542 C CA . SER A 1 191 ? 5.826 -12.997 7.651 1.00 96.69 191 SER A CA 1
ATOM 1543 C C . SER A 1 191 ? 4.496 -12.670 8.339 1.00 96.69 191 SER A C 1
ATOM 1545 O O . SER A 1 191 ? 3.884 -11.627 8.092 1.00 96.69 191 SER A O 1
ATOM 1547 N N . ALA A 1 192 ? 4.053 -13.546 9.246 1.00 94.81 192 ALA A N 1
ATOM 1548 C CA . ALA A 1 192 ? 2.824 -13.324 10.010 1.00 94.81 192 ALA A CA 1
ATOM 1549 C C . ALA A 1 192 ? 2.854 -11.990 10.776 1.00 94.81 192 ALA A C 1
ATOM 1551 O O . ALA A 1 192 ? 1.866 -11.267 10.782 1.00 94.81 192 ALA A O 1
ATOM 1552 N N . ALA A 1 193 ? 4.008 -11.619 11.341 1.00 95.62 193 ALA A N 1
ATOM 1553 C CA . ALA A 1 193 ? 4.167 -10.373 12.086 1.00 95.62 193 ALA A CA 1
ATOM 1554 C C . ALA A 1 193 ? 3.976 -9.121 11.208 1.00 95.62 193 ALA A C 1
ATOM 1556 O O . ALA A 1 193 ? 3.294 -8.184 11.626 1.00 95.62 193 ALA A O 1
ATOM 1557 N N . VAL A 1 194 ? 4.544 -9.105 9.995 1.00 96.81 194 VAL A N 1
ATOM 1558 C CA . VAL A 1 194 ? 4.357 -8.000 9.036 1.00 96.81 194 VAL A CA 1
ATOM 1559 C C . VAL A 1 194 ? 2.900 -7.938 8.585 1.00 96.81 194 VAL A C 1
ATOM 1561 O O . VAL A 1 194 ? 2.281 -6.878 8.658 1.00 96.81 194 VAL A O 1
ATOM 1564 N N . GLY A 1 195 ? 2.334 -9.083 8.198 1.00 95.94 195 GLY A N 1
ATOM 1565 C CA . GLY A 1 195 ? 0.950 -9.188 7.747 1.00 95.94 195 GLY A CA 1
ATOM 1566 C C . GLY A 1 195 ? -0.069 -8.734 8.795 1.00 95.94 195 GLY A C 1
ATOM 1567 O O . GLY A 1 195 ? -0.906 -7.878 8.521 1.00 95.94 195 GLY A O 1
ATOM 1568 N N . GLU A 1 196 ? 0.039 -9.230 10.031 1.00 95.19 196 GLU A N 1
ATOM 1569 C CA . GLU A 1 196 ? -0.814 -8.786 11.137 1.00 95.19 196 GLU A CA 1
ATOM 1570 C C . GLU A 1 196 ? -0.685 -7.282 11.371 1.00 95.19 196 GLU A C 1
ATOM 1572 O O . GLU A 1 196 ? -1.688 -6.592 11.545 1.00 95.19 196 GLU A O 1
ATOM 1577 N N . ARG A 1 197 ? 0.539 -6.745 11.363 1.00 95.88 197 ARG A N 1
ATOM 1578 C CA . ARG A 1 197 ? 0.751 -5.315 11.592 1.00 95.88 197 ARG A CA 1
ATOM 1579 C C . ARG A 1 197 ? 0.134 -4.460 10.484 1.00 95.88 197 ARG A C 1
ATOM 1581 O O . ARG A 1 197 ? -0.463 -3.439 10.814 1.00 95.88 197 ARG A O 1
ATOM 1588 N N . LEU A 1 198 ? 0.231 -4.880 9.222 1.00 95.94 198 LEU A N 1
ATOM 1589 C CA . LEU A 1 198 ? -0.429 -4.224 8.089 1.00 95.94 198 LEU A CA 1
ATOM 1590 C C . LEU A 1 198 ? -1.941 -4.169 8.280 1.00 95.94 198 LEU A C 1
ATOM 1592 O O . LEU A 1 198 ? -2.514 -3.082 8.266 1.00 95.94 198 LEU A O 1
ATOM 1596 N N . VAL A 1 199 ? -2.569 -5.321 8.536 1.00 95.75 199 VAL A N 1
ATOM 1597 C CA . VAL A 1 199 ? -4.020 -5.415 8.743 1.00 95.75 199 VAL A CA 1
ATOM 1598 C C . VAL A 1 199 ? -4.446 -4.503 9.888 1.00 95.75 199 VAL A C 1
ATOM 1600 O O . VAL A 1 199 ? -5.330 -3.671 9.717 1.00 95.75 199 VAL A O 1
ATOM 1603 N N . ARG A 1 200 ? -3.769 -4.563 11.037 1.00 95.25 200 ARG A N 1
ATOM 1604 C CA . ARG A 1 200 ? -4.109 -3.726 12.200 1.00 95.25 200 ARG A CA 1
ATOM 1605 C C . ARG A 1 200 ? -3.942 -2.226 11.952 1.00 95.25 200 ARG A C 1
ATOM 1607 O O . ARG A 1 200 ? -4.599 -1.434 12.614 1.00 95.25 200 ARG A O 1
ATOM 1614 N N . LYS A 1 201 ? -3.032 -1.825 11.060 1.00 94.88 201 LYS A N 1
ATOM 1615 C CA . LYS A 1 201 ? -2.758 -0.410 10.768 1.00 94.88 201 LYS A CA 1
ATOM 1616 C C . LYS A 1 201 ? -3.605 0.164 9.645 1.00 94.88 201 LYS A C 1
ATOM 1618 O O . LYS A 1 201 ? -3.858 1.362 9.668 1.00 94.88 201 LYS A O 1
ATOM 1623 N N . LEU A 1 202 ? -4.014 -0.665 8.692 1.00 96.38 202 LEU A N 1
ATOM 1624 C CA . LEU A 1 202 ? -4.693 -0.231 7.472 1.00 96.38 202 LEU A CA 1
ATOM 1625 C C . LEU A 1 202 ? -6.142 -0.722 7.390 1.00 96.38 202 LEU A C 1
ATOM 1627 O O . LEU A 1 202 ? -6.774 -0.579 6.349 1.00 96.38 202 LEU A O 1
ATOM 1631 N N . THR A 1 203 ? -6.692 -1.298 8.457 1.00 95.00 203 THR A N 1
ATOM 1632 C CA . THR A 1 203 ? -8.123 -1.619 8.544 1.00 95.00 203 THR A CA 1
ATOM 1633 C C . THR A 1 203 ? -8.767 -0.870 9.698 1.00 95.00 203 THR A C 1
ATOM 1635 O O . THR A 1 203 ? -8.096 -0.461 10.647 1.00 95.00 203 THR A O 1
ATOM 1638 N N . VAL A 1 204 ? -10.083 -0.671 9.611 1.00 92.62 204 VAL A N 1
ATOM 1639 C CA . VAL A 1 204 ? -10.852 -0.033 10.681 1.00 92.62 204 VAL A CA 1
ATOM 1640 C C . VAL A 1 204 ? -10.871 -0.953 11.902 1.00 92.62 204 VAL A C 1
ATOM 1642 O O . VAL A 1 204 ? -11.360 -2.082 11.797 1.00 92.62 204 VAL A O 1
ATOM 1645 N N . PRO A 1 205 ? -10.416 -0.488 13.078 1.00 93.19 205 PRO A N 1
ATOM 1646 C CA . PRO A 1 205 ? -10.556 -1.255 14.304 1.00 93.19 205 PRO A CA 1
ATOM 1647 C C . PRO A 1 205 ? -12.034 -1.479 14.632 1.00 93.19 205 PRO A C 1
ATOM 1649 O O . PRO A 1 205 ? -12.801 -0.530 14.807 1.00 93.19 205 PRO A O 1
ATOM 1652 N N . ILE A 1 206 ? -12.437 -2.740 14.763 1.00 94.38 206 ILE A N 1
ATOM 1653 C CA . ILE A 1 206 ? -13.786 -3.122 15.189 1.00 94.38 206 ILE A CA 1
ATOM 1654 C C . ILE A 1 206 ? -13.749 -3.603 16.634 1.00 94.38 206 ILE A C 1
ATOM 1656 O O . ILE A 1 206 ? -12.799 -4.264 17.053 1.00 94.38 206 ILE A O 1
ATOM 1660 N N . ASN A 1 207 ? -14.773 -3.270 17.421 1.00 95.62 207 ASN A N 1
ATOM 1661 C CA . ASN A 1 207 ? -14.897 -3.822 18.765 1.00 95.62 207 ASN A CA 1
ATOM 1662 C C . ASN A 1 207 ? -15.245 -5.314 18.668 1.00 95.62 207 ASN A C 1
ATOM 1664 O O . ASN A 1 207 ? -16.263 -5.675 18.086 1.00 95.62 207 ASN A O 1
ATOM 1668 N N . ILE A 1 208 ? -14.399 -6.167 19.244 1.00 96.88 208 ILE A N 1
ATOM 1669 C CA . ILE A 1 208 ? -14.541 -7.630 19.177 1.00 96.88 208 ILE A CA 1
ATOM 1670 C C . ILE A 1 208 ? -14.983 -8.247 20.505 1.00 96.88 208 ILE A C 1
ATOM 1672 O O . ILE A 1 208 ? -15.430 -9.392 20.538 1.00 96.88 208 ILE A O 1
ATOM 1676 N N . LYS A 1 209 ? -14.834 -7.518 21.619 1.00 96.88 209 LYS A N 1
ATOM 1677 C CA . LYS A 1 209 ? -15.200 -8.005 22.953 1.00 96.88 209 LYS A CA 1
ATOM 1678 C C . LYS A 1 209 ? -15.431 -6.851 23.926 1.00 96.88 209 LYS A C 1
ATOM 1680 O O . LYS A 1 209 ? -14.714 -5.849 23.891 1.00 96.88 209 LYS A O 1
ATOM 1685 N N . MET A 1 210 ? -16.386 -7.043 24.833 1.00 96.12 210 MET A N 1
ATOM 1686 C CA . MET A 1 210 ? -16.573 -6.227 26.031 1.00 96.12 210 MET A CA 1
ATOM 1687 C C . MET A 1 210 ? -16.312 -7.083 27.270 1.00 96.12 210 MET A C 1
ATOM 1689 O O . MET A 1 210 ? -16.881 -8.163 27.414 1.00 96.12 210 MET A O 1
ATOM 1693 N N . GLU A 1 211 ? -15.454 -6.603 28.164 1.00 96.06 211 GLU A N 1
ATOM 1694 C CA . GLU A 1 211 ? -15.155 -7.235 29.449 1.00 96.06 211 GLU A CA 1
ATOM 1695 C C . GLU A 1 211 ? -15.637 -6.331 30.585 1.00 96.06 211 GLU A C 1
ATOM 1697 O O . GLU A 1 211 ? -15.304 -5.146 30.639 1.00 96.06 211 GLU A O 1
ATOM 1702 N N . VAL A 1 212 ? -16.413 -6.890 31.510 1.00 94.06 212 VAL A N 1
ATOM 1703 C CA . VAL A 1 212 ? -16.857 -6.217 32.735 1.00 94.06 212 VAL A CA 1
ATOM 1704 C C . VAL A 1 212 ? -16.668 -7.188 33.906 1.00 94.06 212 VAL A C 1
ATOM 1706 O O . VAL A 1 212 ? -16.785 -8.397 33.689 1.00 94.06 212 VAL A O 1
ATOM 1709 N N . PRO A 1 213 ? -16.343 -6.722 35.125 1.00 91.69 213 PRO A N 1
ATOM 1710 C CA . PRO A 1 213 ? -16.224 -7.617 36.272 1.00 91.69 213 PRO A CA 1
ATOM 1711 C C . PRO A 1 213 ? -17.520 -8.400 36.524 1.00 91.69 213 PRO A C 1
ATOM 1713 O O . PRO A 1 213 ? -18.600 -7.816 36.542 1.00 91.69 213 PRO A O 1
ATOM 1716 N N . GLU A 1 214 ? -17.409 -9.708 36.777 1.00 92.19 214 GLU A N 1
ATOM 1717 C CA . GLU A 1 214 ? -18.566 -10.569 37.084 1.00 92.19 214 GLU A CA 1
ATOM 1718 C C . GLU A 1 214 ? -19.246 -10.201 38.410 1.00 92.19 214 GLU A C 1
ATOM 1720 O O . GLU A 1 214 ? -20.423 -10.476 38.625 1.00 92.19 214 GLU A O 1
ATOM 1725 N N . THR A 1 215 ? -18.498 -9.607 39.340 1.00 93.69 215 THR A N 1
ATOM 1726 C CA . THR A 1 215 ? -19.007 -9.125 40.625 1.00 93.69 215 THR A CA 1
ATOM 1727 C C . THR A 1 215 ? -18.380 -7.774 40.936 1.00 93.69 215 THR A C 1
ATOM 1729 O O . THR A 1 215 ? -17.170 -7.597 40.805 1.00 93.69 215 THR A O 1
ATOM 1732 N N . ILE A 1 216 ? -19.214 -6.831 41.372 1.00 93.06 216 ILE A N 1
ATOM 1733 C CA . ILE A 1 216 ? -18.825 -5.478 41.769 1.00 93.06 216 ILE A CA 1
ATOM 1734 C C . ILE A 1 216 ? -19.277 -5.283 43.215 1.00 93.06 216 ILE A C 1
ATOM 1736 O O . ILE A 1 216 ? -20.442 -5.515 43.537 1.00 93.06 216 ILE A O 1
ATOM 1740 N N . CYS A 1 217 ? -18.366 -4.858 44.086 1.00 92.81 217 CYS A N 1
ATOM 1741 C CA . CYS A 1 217 ? -18.712 -4.399 45.427 1.00 92.81 217 CYS A CA 1
ATOM 1742 C C . CYS A 1 217 ? -18.899 -2.883 45.369 1.00 92.81 217 CYS A C 1
ATOM 1744 O O . CYS A 1 217 ? -17.951 -2.177 45.039 1.00 92.81 217 CYS A O 1
ATOM 1746 N N . ALA A 1 218 ? -20.104 -2.406 45.671 1.00 92.38 218 ALA A N 1
ATOM 1747 C CA . ALA A 1 218 ? -20.422 -0.985 45.704 1.00 92.38 218 ALA A CA 1
ATOM 1748 C C . ALA A 1 218 ? -21.259 -0.669 46.949 1.00 92.38 218 ALA A C 1
ATOM 1750 O O . ALA A 1 218 ? -22.212 -1.385 47.255 1.00 92.38 218 ALA A O 1
ATOM 1751 N N . SER A 1 219 ? -20.902 0.401 47.654 1.00 91.12 219 SER A N 1
ATOM 1752 C CA . SER A 1 219 ? -21.642 0.946 48.797 1.00 91.12 219 SER A CA 1
ATOM 1753 C C . SER A 1 219 ? -22.721 1.955 48.379 1.00 91.12 219 SER A C 1
ATOM 1755 O O . SER A 1 219 ? -23.602 2.290 49.167 1.00 91.12 219 SER A O 1
ATOM 1757 N N . GLY A 1 220 ? -22.672 2.416 47.125 1.00 92.00 220 GLY A N 1
ATOM 1758 C CA . GLY A 1 220 ? -23.605 3.382 46.559 1.00 92.00 220 GLY A CA 1
ATOM 1759 C C . GLY A 1 220 ? -23.570 3.429 45.025 1.00 92.00 220 GLY A C 1
ATOM 1760 O O . GLY A 1 220 ? -22.655 2.881 44.398 1.00 92.00 220 GLY A O 1
ATOM 1761 N N . PRO A 1 221 ? -24.532 4.129 44.398 1.00 90.56 221 PRO A N 1
ATOM 1762 C CA . PRO A 1 221 ? -24.657 4.200 42.941 1.00 90.56 221 PRO A CA 1
ATOM 1763 C C . PRO A 1 221 ? -23.451 4.857 42.257 1.00 90.56 221 PRO A C 1
ATOM 1765 O O . PRO A 1 221 ? -23.111 4.484 41.137 1.00 90.56 221 PRO A O 1
ATOM 1768 N N . GLU A 1 222 ? -22.772 5.801 42.913 1.00 90.62 222 GLU A N 1
ATOM 1769 C CA . GLU A 1 222 ? -21.597 6.481 42.347 1.00 90.62 222 GLU A CA 1
ATOM 1770 C C . GLU A 1 222 ? -20.382 5.552 42.207 1.00 90.62 222 GLU A C 1
ATOM 1772 O O . GLU A 1 222 ? -19.679 5.603 41.197 1.00 90.62 222 GLU A O 1
ATOM 1777 N N . GLU A 1 223 ? -20.167 4.638 43.160 1.00 91.56 223 GLU A N 1
ATOM 1778 C CA . GLU A 1 223 ? -19.106 3.629 43.051 1.00 91.56 223 GLU A CA 1
ATOM 1779 C C . GLU A 1 223 ? -19.370 2.690 41.870 1.00 91.56 223 GLU A C 1
ATOM 1781 O O . GLU A 1 223 ? -18.466 2.393 41.089 1.00 91.56 223 GLU A O 1
ATOM 1786 N N . LEU A 1 224 ? -20.629 2.295 41.671 1.00 91.19 224 LEU A N 1
ATOM 1787 C CA . LEU A 1 224 ? -21.021 1.451 40.548 1.00 91.19 224 LEU A CA 1
ATOM 1788 C C . LEU A 1 224 ? -20.872 2.178 39.196 1.00 91.19 224 LEU A C 1
ATOM 1790 O O . LEU A 1 224 ? -20.353 1.597 38.244 1.00 91.19 224 LEU A O 1
ATOM 1794 N N . LYS A 1 225 ? -21.226 3.470 39.116 1.00 90.19 225 LYS A N 1
ATOM 1795 C CA . LYS A 1 225 ? -20.997 4.318 37.924 1.00 90.19 225 LYS A CA 1
ATOM 1796 C C . LYS A 1 225 ? -19.517 4.506 37.582 1.00 90.19 225 LYS A C 1
ATOM 1798 O O . LYS A 1 225 ? -19.187 4.776 36.427 1.00 90.19 225 LYS A O 1
ATOM 1803 N N . SER A 1 226 ? -18.618 4.373 38.559 1.00 92.38 226 SER A N 1
ATOM 1804 C CA . SER A 1 226 ? -17.173 4.456 38.315 1.00 92.38 226 SER A CA 1
ATOM 1805 C C . SER A 1 226 ? -16.616 3.230 37.577 1.00 92.38 226 SER A C 1
ATOM 1807 O O . SER A 1 226 ? -15.563 3.326 36.942 1.00 92.38 226 SER A O 1
ATOM 1809 N N . VAL A 1 227 ? -17.335 2.098 37.600 1.00 93.88 227 VAL A N 1
ATOM 1810 C CA . VAL A 1 227 ? -16.938 0.871 36.902 1.00 93.88 227 VAL A CA 1
ATOM 1811 C C . VAL A 1 227 ? -16.997 1.077 35.392 1.00 93.88 227 VAL A C 1
ATOM 1813 O O . VAL A 1 227 ? -18.007 1.500 34.829 1.00 93.88 227 VAL A O 1
ATOM 1816 N N . ARG A 1 228 ? -15.892 0.739 34.724 1.00 95.38 228 ARG A N 1
ATOM 1817 C CA . ARG A 1 228 ? -15.751 0.817 33.270 1.00 95.38 228 ARG A CA 1
ATOM 1818 C C . ARG A 1 228 ? -15.761 -0.571 32.651 1.00 95.38 228 ARG A C 1
ATOM 1820 O O . ARG A 1 228 ? -15.132 -1.490 33.173 1.00 95.38 228 ARG A O 1
ATOM 1827 N N . ALA A 1 229 ? -16.428 -0.695 31.510 1.00 96.38 229 ALA A N 1
ATOM 1828 C CA . ALA A 1 229 ? -16.307 -1.866 30.659 1.00 96.38 229 ALA A CA 1
ATOM 1829 C C . ALA A 1 229 ? -15.075 -1.705 29.763 1.00 96.38 229 ALA A C 1
ATOM 1831 O O . ALA A 1 229 ? -14.884 -0.667 29.125 1.00 96.38 229 ALA A O 1
ATOM 1832 N N . LYS A 1 230 ? -14.236 -2.733 29.712 1.00 97.31 230 LYS A N 1
ATOM 1833 C CA . LYS A 1 230 ? -13.045 -2.779 28.872 1.00 97.31 230 LYS A CA 1
ATOM 1834 C C . LYS A 1 230 ? -13.436 -3.287 27.483 1.00 97.31 230 LYS A C 1
ATOM 1836 O O . LYS A 1 230 ? -13.825 -4.442 27.325 1.00 97.31 230 LYS A O 1
ATOM 1841 N N . ALA A 1 231 ? -13.351 -2.415 26.489 1.00 97.00 231 ALA A N 1
ATOM 1842 C CA . ALA A 1 231 ? -13.558 -2.724 25.081 1.00 97.00 231 ALA A CA 1
ATOM 1843 C C . ALA A 1 231 ? -12.236 -3.187 24.460 1.00 97.00 231 ALA A C 1
ATOM 1845 O O . ALA A 1 231 ? -11.245 -2.465 24.546 1.00 97.00 231 ALA A O 1
ATOM 1846 N N . LEU A 1 232 ? -12.217 -4.362 23.827 1.00 97.38 232 LEU A N 1
ATOM 1847 C CA . LEU A 1 232 ? -11.084 -4.826 23.020 1.00 97.38 232 LEU A CA 1
ATOM 1848 C C . LEU A 1 232 ? -11.397 -4.662 21.537 1.00 97.38 232 LEU A C 1
ATOM 1850 O O . LEU A 1 232 ? -12.517 -4.952 21.102 1.00 97.38 232 LEU A O 1
ATOM 1854 N N . TYR A 1 233 ? -10.405 -4.218 20.776 1.00 96.44 233 TYR A N 1
ATOM 1855 C CA . TYR A 1 233 ? -10.519 -3.972 19.344 1.00 96.44 233 TYR A CA 1
ATOM 1856 C C . TYR A 1 233 ? -9.699 -4.977 18.526 1.00 96.44 233 TYR A C 1
ATOM 1858 O O . TYR A 1 233 ? -8.750 -5.582 19.031 1.00 96.44 233 TYR A O 1
ATOM 1866 N N . SER A 1 234 ? -10.078 -5.171 17.260 1.00 94.44 234 SER A N 1
ATOM 1867 C CA . SER A 1 234 ? -9.419 -6.090 16.316 1.00 94.44 234 SER A CA 1
ATOM 1868 C C . SER A 1 234 ? -7.941 -5.771 16.071 1.00 94.44 234 SER A C 1
ATOM 1870 O O . SER A 1 234 ? -7.163 -6.662 15.734 1.00 94.44 234 SER A O 1
ATOM 1872 N N . ASP A 1 235 ? -7.531 -4.524 16.294 1.00 92.81 235 ASP A N 1
ATOM 1873 C CA . ASP A 1 235 ? -6.143 -4.073 16.202 1.00 92.81 235 ASP A CA 1
ATOM 1874 C C . ASP A 1 235 ? -5.326 -4.310 17.489 1.00 92.81 235 ASP A C 1
ATOM 1876 O O . ASP A 1 235 ? -4.156 -3.933 17.580 1.00 92.81 235 ASP A O 1
ATOM 1880 N N . GLY A 1 236 ? -5.931 -4.952 18.493 1.00 92.06 236 GLY A N 1
ATOM 1881 C CA . GLY A 1 236 ? -5.335 -5.200 19.802 1.00 92.06 236 GLY A CA 1
ATOM 1882 C C . GLY A 1 236 ? -5.365 -3.991 20.737 1.00 92.06 236 GLY A C 1
ATOM 1883 O O . GLY A 1 236 ? -4.887 -4.098 21.870 1.00 92.06 236 GLY A O 1
ATOM 1884 N N . THR A 1 237 ? -5.920 -2.852 20.310 1.00 93.94 237 THR A N 1
ATOM 1885 C CA . THR A 1 237 ? -6.108 -1.703 21.197 1.00 93.94 237 THR A CA 1
ATOM 1886 C C . THR A 1 237 ? -7.255 -1.940 22.175 1.00 93.94 237 THR A C 1
ATOM 1888 O O . THR A 1 237 ? -8.099 -2.829 22.017 1.00 93.94 237 THR A O 1
ATOM 1891 N N . VAL A 1 238 ? -7.245 -1.156 23.251 1.00 96.19 238 VAL A N 1
ATOM 1892 C CA . VAL A 1 238 ? -8.218 -1.241 24.336 1.00 96.19 238 VAL A CA 1
ATOM 1893 C C . VAL A 1 238 ? -8.721 0.153 24.663 1.00 96.19 238 VAL A C 1
ATOM 1895 O O . VAL A 1 238 ? -7.936 1.100 24.712 1.00 96.19 238 VAL A O 1
ATOM 1898 N N . ASP A 1 239 ? -10.014 0.250 24.955 1.00 95.19 239 ASP A N 1
ATOM 1899 C CA . ASP A 1 239 ? -10.617 1.448 25.531 1.00 95.19 239 ASP A CA 1
ATOM 1900 C C . ASP A 1 239 ? -11.501 1.100 26.738 1.00 95.19 239 ASP A C 1
ATOM 1902 O O . ASP A 1 239 ? -11.995 -0.020 26.864 1.00 95.19 239 ASP A O 1
ATOM 1906 N N . TYR A 1 240 ? -11.708 2.057 27.639 1.00 95.44 240 TYR A N 1
ATOM 1907 C CA . TYR A 1 240 ? -12.503 1.887 28.854 1.00 95.44 240 TYR A CA 1
ATOM 1908 C C . TYR A 1 240 ? -13.763 2.746 28.788 1.00 95.44 240 TYR A C 1
ATOM 1910 O O . TYR A 1 240 ? -13.749 3.960 29.001 1.00 95.44 240 TYR A O 1
ATOM 1918 N N . LYS A 1 241 ? -14.891 2.093 28.517 1.00 95.25 241 LYS A N 1
ATOM 1919 C CA . LYS A 1 241 ? -16.184 2.736 28.288 1.00 95.25 241 LYS A CA 1
ATOM 1920 C C . LYS A 1 241 ? -16.980 2.848 29.586 1.00 95.25 241 LYS A C 1
ATOM 1922 O O . LYS A 1 241 ? -16.914 1.969 30.446 1.00 95.25 241 LYS A O 1
ATOM 1927 N N . ALA A 1 242 ? -17.728 3.942 29.740 1.00 95.62 242 ALA A N 1
ATOM 1928 C CA . ALA A 1 242 ? -18.703 4.042 30.827 1.00 95.62 242 ALA A CA 1
ATOM 1929 C C . ALA A 1 242 ? -19.819 3.007 30.628 1.00 95.62 242 ALA A C 1
ATOM 1931 O O . ALA A 1 242 ? -20.070 2.573 29.502 1.00 95.62 242 ALA A O 1
ATOM 1932 N N . VAL A 1 243 ? -20.491 2.628 31.711 1.00 95.69 243 VAL A N 1
ATOM 1933 C CA . VAL A 1 243 ? -21.646 1.729 31.664 1.00 95.69 243 VAL A CA 1
ATOM 1934 C C . VAL A 1 243 ? -22.837 2.442 32.284 1.00 95.69 243 VAL A C 1
ATOM 1936 O O . VAL A 1 243 ? -22.780 2.905 33.422 1.00 95.69 243 VAL A O 1
ATOM 1939 N N . ASN A 1 244 ? -23.924 2.514 31.528 1.00 94.50 244 ASN A N 1
ATOM 1940 C CA . ASN A 1 244 ? -25.221 2.931 32.030 1.00 94.50 244 ASN A CA 1
ATOM 1941 C C . ASN A 1 244 ? -25.866 1.719 32.705 1.00 94.50 244 ASN A C 1
ATOM 1943 O O . ASN A 1 244 ? -26.463 0.875 32.035 1.00 94.50 244 ASN A O 1
ATOM 1947 N N . TRP A 1 245 ? -25.667 1.600 34.016 1.00 94.44 245 TRP A N 1
ATOM 1948 C CA . TRP A 1 245 ? -26.227 0.521 34.829 1.00 94.44 245 TRP A CA 1
ATOM 1949 C C . TRP A 1 245 ? -27.729 0.709 35.060 1.00 94.44 245 TRP A C 1
ATOM 1951 O O . TRP A 1 245 ? -28.178 1.814 35.358 1.00 94.44 245 TRP A O 1
ATOM 1961 N N . ASP A 1 246 ? -28.481 -0.384 34.965 1.00 93.50 246 ASP A N 1
ATOM 1962 C CA . ASP A 1 246 ? -29.866 -0.475 35.424 1.00 93.50 246 ASP A CA 1
ATOM 1963 C C . ASP A 1 246 ? -29.867 -0.702 36.942 1.00 93.50 246 ASP A C 1
ATOM 1965 O O . ASP A 1 246 ? -29.410 -1.739 37.435 1.00 93.50 246 ASP A O 1
ATOM 1969 N N . LEU A 1 247 ? -30.336 0.308 37.677 1.00 90.81 247 LEU A N 1
ATOM 1970 C CA . LEU A 1 247 ? -30.318 0.350 39.139 1.00 90.81 247 LEU A CA 1
ATOM 1971 C C . LEU A 1 247 ? -31.701 0.153 39.759 1.00 90.81 247 LEU A C 1
ATOM 1973 O O . LEU A 1 247 ? -31.806 0.164 40.984 1.00 90.81 247 LEU A O 1
ATOM 1977 N N . ASP A 1 248 ? -32.745 -0.064 38.955 1.00 90.62 248 ASP A N 1
ATOM 1978 C CA . ASP A 1 248 ? -34.137 -0.079 39.425 1.00 90.62 248 ASP A CA 1
ATOM 1979 C C . ASP A 1 248 ? -34.397 -1.184 40.461 1.00 90.62 248 ASP A C 1
ATOM 1981 O O . ASP A 1 248 ? -35.315 -1.097 41.276 1.00 90.62 248 ASP A O 1
ATOM 1985 N N . LYS A 1 249 ? -33.570 -2.236 40.445 1.00 89.00 249 LYS A N 1
ATOM 1986 C CA . LYS A 1 249 ? -33.678 -3.410 41.324 1.00 89.00 249 LYS A CA 1
ATOM 1987 C C . LYS A 1 249 ? -32.717 -3.393 42.516 1.00 89.00 249 LYS A C 1
ATOM 1989 O O . LYS A 1 249 ? -32.682 -4.374 43.259 1.00 89.00 249 LYS A O 1
ATOM 1994 N N . VAL A 1 250 ? -31.915 -2.342 42.688 1.00 92.00 250 VAL A N 1
ATOM 1995 C CA . VAL A 1 250 ? -30.921 -2.260 43.768 1.00 92.00 250 VAL A CA 1
ATOM 1996 C C . VAL A 1 250 ? -31.479 -1.446 44.931 1.00 92.00 250 VAL A C 1
ATOM 1998 O O . VAL A 1 250 ? -31.670 -0.237 44.813 1.00 92.00 250 VAL A O 1
ATOM 2001 N N . ASP A 1 251 ? -31.689 -2.096 46.078 1.00 92.88 251 ASP A N 1
ATOM 2002 C CA . ASP A 1 251 ? -31.968 -1.398 47.336 1.00 92.88 251 ASP A CA 1
ATOM 2003 C C . ASP A 1 251 ? -30.659 -1.121 48.083 1.00 92.88 251 ASP A C 1
ATOM 2005 O O . ASP A 1 251 ? -30.067 -1.999 48.715 1.00 92.88 251 ASP A O 1
ATOM 2009 N N . TRP A 1 252 ? -30.209 0.131 48.021 1.00 90.31 252 TRP A N 1
ATOM 2010 C CA . TRP A 1 252 ? -28.965 0.579 48.649 1.00 90.31 252 TRP A CA 1
ATOM 2011 C C . TRP A 1 252 ? -29.011 0.605 50.185 1.00 90.31 252 TRP A C 1
ATOM 2013 O O . TRP A 1 252 ? -27.968 0.772 50.814 1.00 90.31 252 TRP A O 1
ATOM 2023 N N . ASN A 1 253 ? -30.180 0.416 50.807 1.00 92.69 253 ASN A N 1
ATOM 2024 C CA . ASN A 1 253 ? -30.306 0.329 52.266 1.00 92.69 253 ASN A CA 1
ATOM 2025 C C . ASN A 1 253 ? -30.197 -1.108 52.793 1.00 92.69 253 ASN A C 1
ATOM 2027 O O . ASN A 1 253 ? -30.109 -1.309 54.006 1.00 92.69 253 ASN A O 1
ATOM 2031 N N . VAL A 1 254 ? -30.204 -2.109 51.908 1.00 93.88 254 VAL A N 1
ATOM 2032 C CA . VAL A 1 254 ? -30.169 -3.526 52.279 1.00 93.88 254 VAL A CA 1
ATOM 2033 C C . VAL A 1 254 ? -28.881 -4.161 51.746 1.00 93.88 254 VAL A C 1
ATOM 2035 O O . VAL A 1 254 ? -28.747 -4.370 50.539 1.00 93.88 254 VAL A O 1
ATOM 2038 N N . PRO A 1 255 ? -27.916 -4.512 52.616 1.00 93.56 255 PRO A N 1
ATOM 2039 C CA . PRO A 1 255 ? -26.724 -5.242 52.198 1.00 93.56 255 PRO A CA 1
ATOM 2040 C C . PRO A 1 255 ? -27.093 -6.599 51.589 1.00 93.56 255 PRO A C 1
ATOM 2042 O O . PRO A 1 255 ? -27.848 -7.371 52.180 1.00 93.56 255 PRO A O 1
ATOM 2045 N N . GLY A 1 256 ? -26.538 -6.921 50.422 1.00 94.19 256 GLY A N 1
ATOM 2046 C CA . GLY A 1 256 ? -26.863 -8.167 49.735 1.00 94.19 256 GLY A CA 1
ATOM 2047 C C . GLY A 1 256 ? -26.190 -8.311 48.376 1.00 94.19 256 GLY A C 1
ATOM 2048 O O . GLY A 1 256 ? -25.411 -7.461 47.949 1.00 94.19 256 GLY A O 1
ATOM 2049 N N . ARG A 1 257 ? -26.489 -9.422 47.697 1.00 94.88 257 ARG A N 1
ATOM 2050 C CA . ARG A 1 257 ? -26.097 -9.650 46.302 1.00 94.88 257 ARG A CA 1
ATOM 2051 C C . ARG A 1 257 ? -27.280 -9.326 45.401 1.00 94.88 257 ARG A C 1
ATOM 2053 O O . ARG A 1 257 ? -28.331 -9.946 45.530 1.00 94.88 257 ARG A O 1
ATOM 2060 N N . TYR A 1 258 ? -27.068 -8.399 44.478 1.00 93.94 258 TYR A N 1
ATOM 2061 C CA . TYR A 1 258 ? -28.054 -7.983 43.488 1.00 93.94 258 TYR A CA 1
ATOM 2062 C C . TYR A 1 258 ? -27.574 -8.380 42.097 1.00 93.94 258 TYR A C 1
ATOM 2064 O O . TYR A 1 258 ? -26.392 -8.248 41.783 1.00 93.94 258 TYR A O 1
ATOM 2072 N N . GLN A 1 259 ? -28.492 -8.863 41.262 1.00 93.81 259 GLN A N 1
ATOM 2073 C CA . GLN A 1 259 ? -28.224 -9.080 39.847 1.00 93.81 259 GLN A CA 1
ATOM 2074 C C . GLN A 1 259 ? -28.678 -7.845 39.072 1.00 93.81 259 GLN A C 1
ATOM 2076 O O . GLN A 1 259 ? -29.856 -7.491 39.098 1.00 93.81 259 GLN A O 1
ATOM 2081 N N . ILE A 1 260 ? -27.736 -7.205 38.387 1.00 93.12 260 ILE A N 1
ATOM 2082 C CA . ILE A 1 260 ? -27.958 -5.986 37.607 1.00 93.12 260 ILE A CA 1
ATOM 2083 C C . ILE A 1 260 ? -27.542 -6.205 36.156 1.00 93.12 260 ILE A C 1
ATOM 2085 O O . ILE A 1 260 ? -26.789 -7.128 35.840 1.00 93.12 260 ILE A O 1
ATOM 2089 N N . THR A 1 261 ? -28.024 -5.337 35.277 1.00 93.81 261 THR A N 1
ATOM 2090 C CA . THR A 1 261 ? -27.569 -5.262 33.886 1.00 93.81 261 THR A CA 1
ATOM 2091 C C . THR A 1 261 ? -27.118 -3.841 33.584 1.00 93.81 261 THR A C 1
ATOM 2093 O O . THR A 1 261 ? -27.359 -2.924 34.366 1.00 93.81 261 THR A O 1
ATOM 2096 N N . GLY A 1 262 ? -26.419 -3.645 32.475 1.00 93.00 262 GLY A N 1
ATOM 2097 C CA . GLY A 1 262 ? -25.989 -2.322 32.057 1.00 93.00 262 GLY A CA 1
ATOM 2098 C C . GLY A 1 262 ? -25.737 -2.282 30.562 1.00 93.00 262 GLY A C 1
ATOM 2099 O O . GLY A 1 262 ? -25.451 -3.304 29.941 1.00 93.00 262 GLY A O 1
ATOM 2100 N N . THR A 1 263 ? -25.848 -1.090 29.991 1.00 94.81 263 THR A N 1
ATOM 2101 C CA . THR A 1 263 ? -25.533 -0.838 28.583 1.00 94.81 263 THR A CA 1
ATOM 2102 C C . THR A 1 263 ? -24.257 -0.020 28.501 1.00 94.81 263 THR A C 1
ATOM 2104 O O . THR A 1 263 ? -24.122 1.003 29.171 1.00 94.81 263 THR A O 1
ATOM 2107 N N . VAL A 1 264 ? -23.307 -0.461 27.682 1.00 94.94 264 VAL A N 1
ATOM 2108 C CA . VAL A 1 264 ? -22.068 0.283 27.440 1.00 94.94 264 VAL A CA 1
ATOM 2109 C C . VAL A 1 264 ? -22.411 1.617 26.786 1.00 94.94 264 VAL A C 1
ATOM 2111 O O . VAL A 1 264 ? -23.118 1.663 25.781 1.00 94.94 264 VAL A O 1
ATOM 2114 N N . TYR A 1 265 ? -21.912 2.706 27.359 1.00 93.56 265 TYR A N 1
ATOM 2115 C CA . TYR A 1 265 ? -22.107 4.037 26.813 1.00 93.56 265 TYR A CA 1
ATOM 2116 C C . TYR A 1 265 ? -21.194 4.255 25.605 1.00 93.56 265 TYR A C 1
ATOM 2118 O O . TYR A 1 265 ? -19.974 4.078 25.685 1.00 93.56 265 TYR A O 1
ATOM 2126 N N . GLN A 1 266 ? -21.794 4.691 24.502 1.00 89.56 266 GLN A N 1
ATOM 2127 C CA . GLN A 1 266 ? -21.094 5.142 23.311 1.00 89.56 266 GLN A CA 1
ATOM 2128 C C . GLN A 1 266 ? -21.491 6.588 23.043 1.00 89.56 266 GLN A C 1
ATOM 2130 O O . GLN A 1 266 ? -22.660 6.875 22.789 1.00 89.56 266 GLN A O 1
ATOM 2135 N N . GLU A 1 267 ? -20.501 7.474 23.090 1.00 88.44 267 GLU A N 1
ATOM 2136 C CA . GLU A 1 267 ? -20.693 8.880 22.759 1.00 88.44 267 GLU A CA 1
ATOM 2137 C C . GLU A 1 267 ? -21.158 9.018 21.306 1.00 88.44 267 GLU A C 1
ATOM 2139 O O . GLU A 1 267 ? -20.632 8.346 20.410 1.00 88.44 267 GLU A O 1
ATOM 2144 N N . ARG A 1 268 ? -22.156 9.872 21.074 1.00 88.19 268 ARG A N 1
ATOM 2145 C CA . ARG A 1 268 ? -22.675 10.162 19.734 1.00 88.19 268 ARG A CA 1
ATOM 2146 C C . ARG A 1 268 ? -22.468 11.635 19.435 1.00 88.19 268 ARG A C 1
ATOM 2148 O O . ARG A 1 268 ? -23.062 12.491 20.079 1.00 88.19 268 ARG A O 1
ATOM 2155 N N . TYR A 1 269 ? -21.666 11.914 18.417 1.00 84.62 269 TYR A N 1
ATOM 2156 C CA . TYR A 1 269 ? -21.458 13.268 17.923 1.00 84.62 269 TYR A CA 1
ATOM 2157 C C . TYR A 1 269 ? -22.451 13.562 16.798 1.00 84.62 269 TYR A C 1
ATOM 2159 O O . TYR A 1 269 ? -22.669 12.723 15.922 1.00 84.62 269 TYR A O 1
ATOM 2167 N N . GLY A 1 270 ? -23.068 14.744 16.836 1.00 88.75 270 GLY A N 1
ATOM 2168 C CA . GLY A 1 270 ? -23.867 15.240 15.719 1.00 88.75 270 GLY A CA 1
ATOM 2169 C C . GLY A 1 270 ? -22.996 15.475 14.484 1.00 88.75 270 GLY A C 1
ATOM 2170 O O . GLY A 1 270 ? -21.793 15.705 14.604 1.00 88.75 270 GLY A O 1
ATOM 2171 N N . PHE A 1 271 ? -23.608 15.407 13.302 1.00 81.88 271 PHE A N 1
ATOM 2172 C CA . PHE A 1 271 ? -22.964 15.816 12.057 1.00 81.88 271 PHE A CA 1
ATOM 2173 C C . PHE A 1 271 ? -23.483 17.204 11.635 1.00 81.88 271 PHE A C 1
ATOM 2175 O O . PHE A 1 271 ? -24.705 17.373 11.589 1.00 81.88 271 PHE A O 1
ATOM 2182 N N . PRO A 1 272 ? -22.600 18.166 11.301 1.00 85.00 272 PRO A N 1
ATOM 2183 C CA . PRO A 1 272 ? -21.137 18.069 11.355 1.00 85.00 272 PRO A CA 1
ATOM 2184 C C . PRO A 1 272 ? -20.602 18.115 12.798 1.00 85.00 272 PRO A C 1
ATOM 2186 O O . PRO A 1 272 ? -21.196 18.742 13.671 1.00 85.00 272 PRO A O 1
ATOM 2189 N N . ILE A 1 273 ? -19.455 17.468 13.047 1.00 81.62 273 ILE A N 1
ATOM 2190 C CA . ILE A 1 273 ? -18.792 17.501 14.369 1.00 81.62 273 ILE A CA 1
ATOM 2191 C C . ILE A 1 273 ? -18.293 18.920 14.689 1.00 81.62 273 ILE A C 1
ATOM 2193 O O . ILE A 1 273 ? -18.316 19.344 15.844 1.00 81.62 273 ILE A O 1
ATOM 2197 N N . ALA A 1 274 ? -17.853 19.654 13.666 1.00 83.94 274 ALA A N 1
ATOM 2198 C CA . ALA A 1 274 ? -17.492 21.061 13.745 1.00 83.94 274 ALA A CA 1
ATOM 2199 C C . ALA A 1 274 ? -17.864 21.760 12.429 1.00 83.94 274 ALA A C 1
ATOM 2201 O O . ALA A 1 274 ? -17.497 21.293 11.352 1.00 83.94 274 ALA A O 1
ATOM 2202 N N . GLU A 1 275 ? -18.603 22.864 12.514 1.00 87.75 275 GLU A N 1
ATOM 2203 C CA . GLU A 1 275 ? -18.961 23.687 11.353 1.00 87.75 275 GLU A CA 1
ATOM 2204 C C . GLU A 1 275 ? -17.754 24.493 10.858 1.00 87.75 275 GLU A C 1
ATOM 2206 O O . GLU A 1 275 ? -16.925 24.931 11.660 1.00 87.75 275 GLU A O 1
ATOM 2211 N N . ASN A 1 276 ? -17.667 24.717 9.542 1.00 87.44 276 ASN A N 1
ATOM 2212 C CA . ASN A 1 276 ? -16.592 25.490 8.901 1.00 87.44 276 ASN A CA 1
ATOM 2213 C C . ASN A 1 276 ? -15.179 25.003 9.283 1.00 87.44 276 ASN A C 1
ATOM 2215 O O . ASN A 1 276 ? -14.263 25.802 9.506 1.00 87.44 276 ASN A O 1
ATOM 2219 N N . ARG A 1 277 ? -15.026 23.686 9.455 1.00 86.88 277 ARG A N 1
ATOM 2220 C CA . ARG A 1 277 ? -13.753 23.014 9.728 1.00 86.88 277 ARG A CA 1
ATOM 2221 C C . ARG A 1 277 ? -13.538 21.920 8.691 1.00 86.88 277 ARG A C 1
ATOM 2223 O O . ARG A 1 277 ? -14.067 20.822 8.852 1.00 86.88 277 ARG A O 1
ATOM 2230 N N . ALA A 1 278 ? -12.787 22.239 7.642 1.00 83.12 278 ALA A N 1
ATOM 2231 C CA . ALA A 1 278 ? -12.401 21.285 6.608 1.00 83.12 278 ALA A CA 1
ATOM 2232 C C . ALA A 1 278 ? -11.065 20.603 6.947 1.00 83.12 278 ALA A C 1
ATOM 2234 O O . ALA A 1 278 ? -10.286 21.101 7.760 1.00 83.12 278 ALA A O 1
ATOM 2235 N N . ASP A 1 279 ? -10.831 19.438 6.344 1.00 83.06 279 ASP A N 1
ATOM 2236 C CA . ASP A 1 279 ? -9.566 18.693 6.393 1.00 83.06 279 ASP A CA 1
ATOM 2237 C C . ASP A 1 279 ? -8.974 18.503 7.805 1.00 83.06 279 ASP A C 1
ATOM 2239 O O . ASP A 1 279 ? -7.838 18.905 8.083 1.00 83.06 279 ASP A O 1
ATOM 2243 N N . PRO A 1 280 ? -9.729 17.901 8.747 1.00 86.38 280 PRO A N 1
ATOM 2244 C CA . PRO A 1 280 ? -9.252 17.730 10.107 1.00 86.38 280 PRO A CA 1
ATOM 2245 C C . PRO A 1 280 ? -8.083 16.742 10.174 1.00 86.38 280 PRO A C 1
ATOM 2247 O O . PRO A 1 280 ? -8.204 15.565 9.839 1.00 86.38 280 PRO A O 1
ATOM 2250 N N . CYS A 1 281 ? -6.966 17.201 10.722 1.00 87.62 281 CYS A N 1
ATOM 2251 C CA . CYS A 1 281 ? -5.829 16.391 11.116 1.00 87.62 281 CYS A CA 1
ATOM 2252 C C . CYS A 1 281 ? -5.771 16.288 12.644 1.00 87.62 281 CYS A C 1
ATOM 2254 O O . CYS A 1 281 ? -5.785 17.295 13.361 1.00 87.62 281 CYS A O 1
ATOM 2256 N N . ILE A 1 282 ? -5.696 15.057 13.157 1.00 88.31 282 ILE A N 1
ATOM 2257 C CA . ILE A 1 282 ? -5.547 14.787 14.588 1.00 88.31 282 ILE A CA 1
ATOM 2258 C C . ILE A 1 282 ? -4.183 14.157 14.831 1.00 88.31 282 ILE A C 1
ATOM 2260 O O . ILE A 1 282 ? -3.922 13.032 14.410 1.00 88.31 282 ILE A O 1
ATOM 2264 N N . ILE A 1 283 ? -3.327 14.855 15.574 1.00 89.19 283 ILE A N 1
ATOM 2265 C CA . ILE A 1 283 ? -1.996 14.366 15.943 1.00 89.19 283 ILE A CA 1
ATOM 2266 C C . ILE A 1 283 ? -1.841 14.281 17.456 1.00 89.19 283 ILE A C 1
ATOM 2268 O O . ILE A 1 283 ? -2.279 15.152 18.207 1.00 89.19 283 ILE A O 1
ATOM 2272 N N . LYS A 1 284 ? -1.174 13.228 17.928 1.00 89.25 284 LYS A N 1
ATOM 2273 C CA . LYS A 1 284 ? -0.770 13.108 19.329 1.00 89.25 284 LYS A CA 1
ATOM 2274 C C . LYS A 1 284 ? 0.606 13.736 19.527 1.00 89.25 284 LYS A C 1
ATOM 2276 O O . LYS A 1 284 ? 1.590 13.254 18.977 1.00 89.25 284 LYS A O 1
ATOM 2281 N N . TRP A 1 285 ? 0.700 14.756 20.373 1.00 90.50 285 TRP A N 1
ATOM 2282 C CA . TRP A 1 285 ? 1.960 15.414 20.711 1.00 90.50 285 TRP A CA 1
ATOM 2283 C C . TRP A 1 285 ? 2.043 15.729 22.208 1.00 90.50 285 TRP A C 1
ATOM 2285 O O . TRP A 1 285 ? 1.086 16.209 22.809 1.00 90.50 285 TRP A O 1
ATOM 2295 N N . LYS A 1 286 ? 3.179 15.407 22.848 1.00 94.00 286 LYS A N 1
ATOM 2296 C CA . LYS A 1 286 ? 3.432 15.632 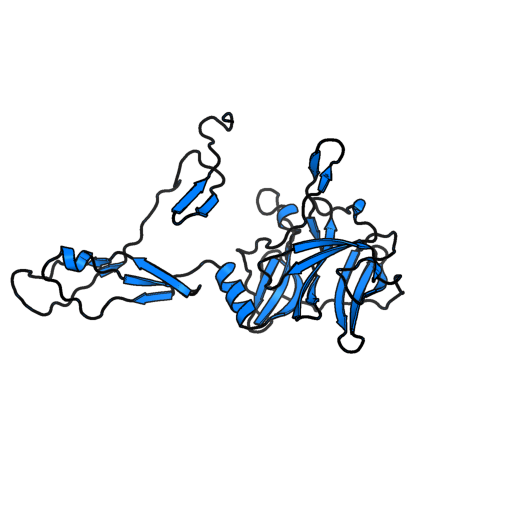24.292 1.00 94.00 286 LYS A CA 1
ATOM 2297 C C . LYS A 1 286 ? 2.262 15.239 25.218 1.00 94.00 286 LYS A C 1
ATOM 2299 O O . LYS A 1 286 ? 1.907 15.965 26.143 1.00 94.00 286 LYS A O 1
ATOM 2304 N N . GLY A 1 287 ? 1.650 14.082 24.958 1.00 92.75 287 GLY A N 1
ATOM 2305 C CA . GLY A 1 287 ? 0.553 13.541 25.771 1.00 92.75 287 GLY A CA 1
ATOM 2306 C C . GLY A 1 287 ? -0.827 14.160 25.517 1.00 92.75 287 GLY A C 1
ATOM 2307 O O . GLY A 1 287 ? -1.774 13.790 26.204 1.00 92.75 287 GLY A O 1
ATOM 2308 N N . LYS A 1 288 ? -0.967 15.056 24.534 1.00 92.69 288 LYS A N 1
ATOM 2309 C CA . LYS A 1 288 ? -2.243 15.663 24.127 1.00 92.69 288 LYS A CA 1
ATOM 2310 C C . LYS A 1 288 ? -2.556 15.333 22.672 1.00 92.69 288 LYS A C 1
ATOM 2312 O O . LYS A 1 288 ? -1.642 15.131 21.877 1.00 92.69 288 LYS A O 1
ATOM 2317 N N . TYR A 1 289 ? -3.840 15.285 22.333 1.00 90.69 289 TYR A N 1
ATOM 2318 C CA . TYR A 1 289 ? -4.283 15.280 20.943 1.00 90.69 289 TYR A CA 1
ATOM 2319 C C . TYR A 1 289 ? -4.522 16.720 20.497 1.00 90.69 289 TYR A C 1
ATOM 2321 O O . TYR A 1 289 ? -5.163 17.493 21.209 1.00 90.69 289 TYR A O 1
ATOM 2329 N N . TYR A 1 290 ? -3.976 17.067 19.341 1.00 90.06 290 TYR A N 1
ATOM 2330 C CA . TYR A 1 290 ? -4.165 18.343 18.675 1.00 90.06 290 TYR A CA 1
ATOM 2331 C C . TYR A 1 290 ? -5.060 18.099 17.475 1.00 90.06 290 TYR A C 1
ATOM 2333 O O . TYR A 1 290 ? -4.745 17.252 16.644 1.00 90.06 290 TYR A O 1
ATOM 2341 N N . PHE A 1 291 ? -6.165 18.830 17.421 1.00 88.81 291 PHE A N 1
ATOM 2342 C CA . PHE A 1 291 ? -7.039 18.905 16.264 1.00 88.81 291 PHE A CA 1
ATOM 2343 C C . PHE A 1 291 ? -6.668 20.168 15.493 1.00 88.81 291 PHE A C 1
ATOM 2345 O O . PHE A 1 291 ? -6.696 21.265 16.055 1.00 88.81 291 PHE A O 1
ATOM 2352 N N . ILE A 1 292 ? -6.291 20.001 14.235 1.00 88.12 292 ILE A N 1
ATOM 2353 C CA . ILE A 1 292 ? -5.961 21.080 13.310 1.00 88.12 292 ILE A CA 1
ATOM 2354 C C . ILE A 1 292 ? -6.874 20.895 12.107 1.00 88.12 292 ILE A C 1
ATOM 2356 O O . ILE A 1 292 ? -7.043 19.775 11.649 1.00 88.12 292 ILE A O 1
ATOM 2360 N N . ALA A 1 293 ? -7.489 21.963 11.630 1.00 88.62 293 ALA A N 1
ATOM 2361 C CA . ALA A 1 293 ? -8.396 21.937 10.490 1.00 88.62 293 ALA A CA 1
ATOM 2362 C C . ALA A 1 293 ? -8.358 23.306 9.810 1.00 88.62 293 ALA A C 1
ATOM 2364 O O . ALA A 1 293 ? -8.091 24.311 10.482 1.00 88.62 293 ALA A O 1
ATOM 2365 N N . THR A 1 294 ? -8.649 23.346 8.514 1.00 86.12 294 THR A N 1
ATOM 2366 C CA . THR A 1 294 ? -8.836 24.595 7.769 1.00 86.12 294 THR A CA 1
ATOM 2367 C C . THR A 1 294 ? -10.061 25.323 8.325 1.00 86.12 294 THR A C 1
ATOM 2369 O O . THR A 1 294 ? -11.065 24.699 8.681 1.00 86.12 294 THR A O 1
ATOM 2372 N N . ASN A 1 295 ? -9.947 26.639 8.513 1.00 85.75 295 ASN A N 1
ATOM 2373 C CA . ASN A 1 295 ? -11.045 27.469 8.991 1.00 85.75 295 ASN A CA 1
ATOM 2374 C C . ASN A 1 295 ? -11.722 28.158 7.809 1.00 85.75 295 ASN A C 1
ATOM 2376 O O . ASN A 1 295 ? -11.227 29.171 7.325 1.00 85.75 295 ASN A O 1
ATOM 2380 N N . ASP A 1 296 ? -12.900 27.664 7.448 1.00 84.38 296 ASP A N 1
ATOM 2381 C CA . ASP A 1 296 ? -13.610 28.122 6.251 1.00 84.38 296 ASP A CA 1
ATOM 2382 C C . ASP A 1 296 ? -14.694 29.154 6.592 1.00 84.38 296 ASP A C 1
ATOM 2384 O O . ASP A 1 296 ? -15.525 29.511 5.757 1.00 84.38 296 ASP A O 1
ATOM 2388 N N . ALA A 1 297 ? -14.725 29.636 7.840 1.00 84.81 297 ALA A N 1
ATOM 2389 C CA . ALA A 1 297 ? -15.811 30.475 8.346 1.00 84.81 297 ALA A CA 1
ATOM 2390 C C . ALA A 1 297 ? -15.948 31.816 7.603 1.00 84.81 297 ALA A C 1
ATOM 2392 O O . ALA A 1 297 ? -17.009 32.435 7.658 1.00 84.81 297 ALA A O 1
ATOM 2393 N N . ASP A 1 298 ? -14.895 32.258 6.915 1.00 84.81 298 ASP A N 1
ATOM 2394 C CA . ASP A 1 298 ? -14.859 33.472 6.099 1.00 84.81 298 ASP A CA 1
ATOM 2395 C C . ASP A 1 298 ? -14.663 33.194 4.596 1.00 84.81 298 ASP A C 1
ATOM 2397 O O . ASP A 1 298 ? -14.366 34.111 3.829 1.00 84.81 298 ASP A O 1
ATOM 2401 N N . GLY A 1 299 ? -14.840 31.943 4.158 1.00 77.06 299 GLY A N 1
ATOM 2402 C CA . GLY A 1 299 ? -14.589 31.542 2.775 1.00 77.06 299 GLY A CA 1
ATOM 2403 C C . GLY A 1 299 ? -13.101 31.488 2.419 1.00 77.06 299 GLY A C 1
ATOM 2404 O O . GLY A 1 299 ? -12.734 31.878 1.311 1.00 77.06 299 GLY A O 1
ATOM 2405 N N . ASN A 1 300 ? -12.262 31.014 3.346 1.00 68.31 300 ASN A N 1
ATOM 2406 C CA . ASN A 1 300 ? -10.814 30.821 3.186 1.00 68.31 300 ASN A CA 1
ATOM 2407 C C . ASN A 1 300 ? -10.033 32.130 2.975 1.00 68.31 300 ASN A C 1
ATOM 2409 O O . ASN A 1 300 ? -9.059 32.164 2.223 1.00 68.31 300 ASN A O 1
ATOM 2413 N N . GLN A 1 301 ? -10.463 33.217 3.625 1.00 68.06 301 GLN A N 1
ATOM 2414 C CA . GLN A 1 301 ? -9.817 34.537 3.528 1.00 68.06 301 GLN A CA 1
ATOM 2415 C C . GLN A 1 301 ? -8.840 34.825 4.679 1.00 68.06 301 GLN A C 1
ATOM 2417 O O . GLN A 1 301 ? -8.094 35.805 4.624 1.00 68.06 301 GLN A O 1
ATOM 2422 N N . SER A 1 302 ? -8.808 33.970 5.701 1.00 58.03 302 SER A N 1
ATOM 2423 C CA . SER A 1 302 ? -7.896 34.077 6.839 1.00 58.03 302 SER A CA 1
ATOM 2424 C C . SER A 1 302 ? -6.541 33.418 6.541 1.00 58.03 302 SER A C 1
ATOM 2426 O O . SER A 1 302 ? -6.466 32.195 6.422 1.00 58.03 302 SER A O 1
ATOM 2428 N N . LEU A 1 303 ? -5.475 34.227 6.480 1.00 52.09 303 LEU A N 1
ATOM 2429 C CA . LEU A 1 303 ? -4.077 33.807 6.678 1.00 52.09 303 LEU A CA 1
ATOM 2430 C C . LEU A 1 303 ? -3.637 34.114 8.115 1.00 52.09 303 LEU A C 1
ATOM 2432 O O . LEU A 1 303 ? -3.914 35.245 8.579 1.00 52.09 303 LEU A O 1
#

Sequence (303 aa):
MYVLCYTRQPLDEQIYDYKLAYSMHLAYSNDKNNFEPLNHNSGVLFAKAVENKEDGTLKAKSLRNPYLFHLADNSFGVLAIRTEAEGDPDEDSKGHVLLFTSPDLLHYEEIGLIDLRADVFVADLICYYDSEEQHYVIHWCDEEGNYYRNYSRDLLQPESITEPEKAEPFALATISTDIEGAVPRNVIEVSAAVGERLVRKLTVPINIKMEVPETICASGPEELKSVRAKALYSDGTVDYKAVNWDLDKVDWNVPGRYQITGTVYQERYGFPIAENRADPCIIKWKGKYYFIATNDADGNQSL

Radius of gyration: 26.44 Å; chains: 1; bounding box: 60×53×81 Å

Secondary structure (DSSP, 8-state):
-EEEEEEE----TTTS-HHHHSSBEEEEESSSSS-EESGGG--SB-PPPEEPTTT--EE-EEEEEEEEEE-TTS-EEEEEEEEETTS-B-GGGTTEEEEEEESSSSS-EEEEEEE-S-SS-EEEEEEEEETTTTEEEEEEEETTS-EEEEEES-TT-GGGPPPPEE-PPP-PPP----STTEEEEEEEE--HHHHHHHHHHHS---EEEEE--S----SSHHHHHH-EEEEEETTS-EEEEEEEE--TT--TTS-S-----EEE----PPSSSSTTEEEEEEEEETTEEEEEEEE-TTSS---